Protein AF-A0A1H4ZP47-F1 (afdb_monomer_lite)

Sequence (310 aa):
MSVNPFVRALGLIGFAEFAIMQGLNPVQMLRLAELPQDSLQHPEGIFAFRRYCALLDICQRHSGNPLFGLQFGGFQGLDVFGELLYLIRNARTVGDALGELRGNYALYDGAADIGLDSDGDTTILSYRVGELGLGSITTIDRWVLEQANLFLASSPGSKVWLNASRVSLCNSDYVDDVLRVVSMGPYYGRITLEVTESGEVDSGDLDASLHRLCDAGVEIVIDDLGDGFNQDEMLEASYVRGCKFSCTTLERLLMCEQTRQKVSNLVASCKSSNKLVVIEGIESAENLTMARQLGFDLFQGWLFGKPVHL

Organism: NCBI:txid556534

Radius of gyration: 22.29 Å; chains: 1; bounding box: 59×44×53 Å

Foldseek 3Di:
DPDQKKAFLLLCVCVCVLLVVLVHHSLVLCVQLVHDSCSNVCRRDMDGVLSVVSSQVSSCVVSVPVLSSVVSVVVSPPCSCPVLVVQLVPAPDNVSSLVSCQVCVSVHIVQKHWDWDDDPPDIDTDIDGPPPDDDDPLSVQLVQLVVVLVVCVVDQPAADEGEDELVNLLDPVSLVSNLVSLVPPRCQQRYEYAYEPDDDDDPVSNLVSLVVCLVSRHAYEHEQPDDDDDLVCLLPRPSHQAYEHELVLLVCCVVDPVSVVVLLVSLVSCVVSNHAYEYEAPDDPVSVVSCVVSPHDYYYHPVVHDDDDD

Structure (mmCIF, N/CA/C/O backbone):
data_AF-A0A1H4ZP47-F1
#
_entry.id   AF-A0A1H4ZP47-F1
#
loop_
_atom_site.group_PDB
_atom_site.id
_atom_site.type_symbol
_atom_site.label_atom_id
_atom_site.label_alt_id
_atom_site.label_comp_id
_atom_site.label_asym_id
_atom_site.label_entity_id
_atom_site.label_seq_id
_atom_site.pdbx_PDB_ins_code
_atom_site.Cartn_x
_atom_site.Cartn_y
_atom_site.Cartn_z
_atom_site.occupancy
_atom_site.B_iso_or_equiv
_atom_site.auth_seq_id
_atom_site.auth_comp_id
_atom_site.auth_asym_id
_atom_site.auth_atom_id
_atom_site.pdbx_PDB_model_num
ATOM 1 N N . MET A 1 1 ? 22.721 25.252 -13.234 1.00 31.61 1 MET A N 1
ATOM 2 C CA . MET A 1 1 ? 23.512 24.275 -14.013 1.00 31.61 1 MET A CA 1
ATOM 3 C C . MET A 1 1 ? 22.904 22.919 -13.727 1.00 31.61 1 MET A C 1
ATOM 5 O O . MET A 1 1 ? 22.894 22.546 -12.563 1.00 31.61 1 MET A O 1
ATOM 9 N N . SER A 1 2 ? 22.308 22.244 -14.712 1.00 37.47 2 SER A N 1
ATOM 10 C CA . SER A 1 2 ? 21.738 20.912 -14.485 1.00 37.47 2 SER A CA 1
ATOM 11 C C . SER A 1 2 ? 22.889 19.942 -14.224 1.00 37.47 2 SER A C 1
ATOM 13 O O . SER A 1 2 ? 23.609 19.562 -15.151 1.00 37.47 2 SER A O 1
ATOM 15 N N . VAL A 1 3 ? 23.114 19.604 -12.957 1.00 50.53 3 VAL A N 1
ATOM 16 C CA . VAL A 1 3 ? 23.963 18.471 -12.591 1.00 50.53 3 VAL A CA 1
ATOM 17 C C . VAL A 1 3 ? 23.332 17.264 -13.271 1.00 50.53 3 VAL A C 1
ATOM 19 O O . VAL A 1 3 ? 22.148 17.018 -13.090 1.00 50.53 3 VAL A O 1
ATOM 22 N N . ASN A 1 4 ? 24.070 16.581 -14.142 1.00 56.25 4 ASN A N 1
ATOM 23 C CA . ASN A 1 4 ? 23.601 15.327 -14.718 1.00 56.25 4 ASN A CA 1
ATOM 24 C C . ASN A 1 4 ? 23.684 14.287 -13.593 1.00 56.25 4 ASN A C 1
ATOM 26 O O . ASN A 1 4 ? 24.809 13.954 -13.206 1.00 56.25 4 ASN A O 1
ATOM 30 N N . PRO A 1 5 ? 22.554 13.841 -13.020 1.00 74.88 5 PRO A N 1
ATOM 31 C CA . PRO A 1 5 ? 22.596 13.006 -11.835 1.00 74.88 5 PRO A CA 1
ATOM 32 C C . PRO A 1 5 ? 23.239 11.655 -12.162 1.00 74.88 5 PRO A C 1
ATOM 34 O O . PRO A 1 5 ? 23.142 11.149 -13.288 1.00 74.88 5 PRO A O 1
ATOM 37 N N . PHE A 1 6 ? 23.945 11.091 -11.189 1.00 80.25 6 PHE A N 1
ATOM 38 C CA . PHE A 1 6 ? 24.672 9.832 -11.319 1.00 80.25 6 PHE A CA 1
ATOM 39 C C . PHE A 1 6 ? 24.094 8.787 -10.372 1.00 80.25 6 PHE A C 1
ATOM 41 O O . PHE A 1 6 ? 23.495 9.133 -9.361 1.00 80.25 6 PHE A O 1
ATOM 48 N N . VAL A 1 7 ? 24.341 7.521 -10.678 1.00 83.50 7 VAL A N 1
ATOM 49 C CA . VAL A 1 7 ? 24.051 6.390 -9.796 1.00 83.50 7 VAL A CA 1
ATOM 50 C C . VAL A 1 7 ? 25.236 5.431 -9.820 1.00 83.50 7 VAL A C 1
ATOM 52 O O . VAL A 1 7 ? 25.931 5.314 -10.841 1.00 83.50 7 VAL A O 1
ATOM 55 N N . ARG A 1 8 ? 25.506 4.768 -8.693 1.00 84.44 8 ARG A N 1
ATOM 56 C CA . ARG A 1 8 ? 26.547 3.737 -8.641 1.00 84.44 8 ARG A CA 1
ATOM 57 C C . ARG A 1 8 ? 26.116 2.452 -9.337 1.00 84.44 8 ARG A C 1
ATOM 59 O O . ARG A 1 8 ? 24.950 2.070 -9.315 1.00 84.44 8 ARG A O 1
ATOM 66 N N . ALA A 1 9 ? 27.094 1.725 -9.862 1.00 83.75 9 ALA A N 1
ATOM 67 C CA . ALA A 1 9 ? 26.932 0.382 -10.403 1.00 83.75 9 ALA A CA 1
ATOM 68 C C . ALA A 1 9 ? 26.452 -0.631 -9.362 1.00 83.75 9 ALA A C 1
ATOM 70 O O . ALA A 1 9 ? 25.854 -1.639 -9.721 1.00 83.75 9 ALA A O 1
ATOM 71 N N . LEU A 1 10 ? 26.617 -0.317 -8.081 1.00 83.38 10 LEU A N 1
ATOM 72 C CA . LEU A 1 10 ? 25.956 -0.986 -6.970 1.00 83.38 10 LEU A CA 1
ATOM 73 C C . LEU A 1 10 ? 24.423 -1.068 -7.127 1.00 83.38 10 LEU A C 1
ATOM 75 O O . LEU A 1 10 ? 23.824 -2.072 -6.754 1.00 83.38 10 LEU A O 1
ATOM 79 N N . GLY A 1 11 ? 23.801 -0.084 -7.785 1.00 82.62 11 GLY A N 1
ATOM 80 C CA . GLY A 1 11 ? 22.392 -0.132 -8.188 1.00 82.62 11 GLY A CA 1
ATOM 81 C C . GLY A 1 11 ? 22.064 -1.229 -9.212 1.00 82.62 11 GLY A C 1
ATOM 82 O O . GLY A 1 11 ? 20.899 -1.456 -9.508 1.00 82.62 11 GLY A O 1
ATOM 83 N N . LEU A 1 12 ? 23.057 -1.945 -9.749 1.00 90.00 12 LEU A N 1
ATOM 84 C CA . LEU A 1 12 ? 22.891 -3.135 -10.594 1.00 90.00 12 LEU A CA 1
ATOM 85 C C . LEU A 1 12 ? 23.213 -4.442 -9.857 1.00 90.00 12 LEU A C 1
ATOM 87 O O . LEU A 1 12 ? 23.261 -5.494 -10.500 1.00 90.00 12 LEU A O 1
ATOM 91 N N . ILE A 1 13 ? 23.422 -4.419 -8.533 1.00 89.12 13 ILE A N 1
ATOM 92 C CA . ILE A 1 13 ? 23.514 -5.654 -7.739 1.00 89.12 13 ILE A CA 1
ATOM 93 C C . ILE A 1 13 ? 22.308 -6.534 -8.062 1.00 89.12 13 ILE A C 1
ATOM 95 O O . ILE A 1 13 ? 21.191 -6.040 -8.167 1.00 89.12 13 ILE A O 1
ATOM 99 N N . GLY A 1 14 ? 22.538 -7.828 -8.286 1.00 89.38 14 GLY A N 1
ATOM 100 C CA . GLY A 1 14 ? 21.476 -8.783 -8.613 1.00 89.38 14 GLY A CA 1
ATOM 101 C C . GLY A 1 14 ? 20.864 -8.635 -10.014 1.00 89.38 14 GLY A C 1
ATOM 102 O O . GLY A 1 14 ? 20.081 -9.493 -10.413 1.00 89.38 14 GLY A O 1
ATOM 103 N N . PHE A 1 15 ? 21.228 -7.613 -10.804 1.00 93.69 15 PHE A N 1
ATOM 104 C CA . PHE A 1 15 ? 20.598 -7.353 -12.107 1.00 93.69 15 PHE A CA 1
ATOM 105 C C . PHE A 1 15 ? 20.741 -8.527 -13.067 1.00 93.69 15 PHE A C 1
ATOM 107 O O . PHE A 1 15 ? 19.790 -8.882 -13.752 1.00 93.69 15 PHE A O 1
ATOM 114 N N . ALA A 1 16 ? 21.926 -9.138 -13.125 1.00 93.94 16 ALA A N 1
ATOM 115 C CA . ALA A 1 16 ? 22.176 -10.240 -14.046 1.00 93.94 16 ALA A CA 1
ATOM 116 C C . ALA A 1 16 ? 21.262 -11.438 -13.767 1.00 93.94 16 ALA A C 1
ATOM 118 O O . ALA A 1 16 ? 20.669 -11.986 -14.692 1.00 93.94 16 ALA A O 1
ATOM 119 N N . GLU A 1 17 ? 21.136 -11.810 -12.496 1.00 94.62 17 GLU A N 1
ATOM 120 C CA . GLU A 1 17 ? 20.288 -12.911 -12.054 1.00 94.62 17 GLU A CA 1
ATOM 121 C C . GLU A 1 17 ? 18.814 -12.599 -12.314 1.00 94.62 17 GLU A C 1
ATOM 123 O O . GLU A 1 17 ? 18.136 -13.367 -12.997 1.00 94.62 17 GLU A O 1
ATOM 128 N N . PHE A 1 18 ? 18.353 -11.423 -11.883 1.00 95.62 18 PHE A N 1
ATOM 129 C CA . PHE A 1 18 ? 16.971 -11.003 -12.079 1.00 95.62 18 PHE A CA 1
ATOM 130 C C . PHE A 1 18 ? 16.599 -10.906 -13.566 1.00 95.62 18 PHE A C 1
ATOM 132 O O . PHE A 1 18 ? 15.570 -11.425 -13.991 1.00 95.62 18 PHE A O 1
ATOM 139 N N . ALA A 1 19 ? 17.453 -10.311 -14.401 1.00 95.88 19 ALA A N 1
ATOM 140 C CA . ALA A 1 19 ? 17.219 -10.223 -15.839 1.00 95.88 19 ALA A CA 1
ATOM 141 C C . ALA A 1 19 ? 17.152 -11.615 -16.495 1.00 95.88 19 ALA A C 1
ATOM 143 O O . ALA A 1 19 ? 16.277 -11.841 -17.329 1.00 95.88 19 ALA A O 1
ATOM 144 N N . ILE A 1 20 ? 18.001 -12.569 -16.088 1.00 97.00 20 ILE A N 1
ATOM 145 C CA . ILE A 1 20 ? 17.928 -13.962 -16.566 1.00 97.00 20 ILE A CA 1
ATOM 146 C C . ILE A 1 20 ? 16.607 -14.618 -16.144 1.00 97.00 20 ILE A C 1
ATOM 148 O O . ILE A 1 20 ? 15.977 -15.282 -16.967 1.00 97.00 20 ILE A O 1
ATOM 152 N N . MET A 1 21 ? 16.150 -14.401 -14.905 1.00 95.12 21 MET A N 1
ATOM 153 C CA . MET A 1 21 ? 14.848 -14.895 -14.430 1.00 95.12 21 MET A CA 1
ATOM 154 C C . MET A 1 21 ? 13.678 -14.344 -15.257 1.00 95.12 21 MET A C 1
ATOM 156 O O . MET A 1 21 ? 12.692 -15.044 -15.466 1.00 95.12 21 MET A O 1
ATOM 160 N N . GLN A 1 22 ? 13.807 -13.121 -15.776 1.00 95.25 22 GLN A N 1
ATOM 161 C CA . GLN A 1 22 ? 12.832 -12.476 -16.663 1.00 95.25 22 GLN A CA 1
ATOM 162 C C . GLN A 1 22 ? 13.016 -12.855 -18.149 1.00 95.25 22 GLN A C 1
ATOM 164 O O . GLN A 1 22 ? 12.411 -12.242 -19.027 1.00 95.25 22 GLN A O 1
ATOM 169 N N . GLY A 1 23 ? 13.864 -13.845 -18.461 1.00 95.19 23 GLY A N 1
ATOM 170 C CA . GLY A 1 23 ? 14.111 -14.316 -19.828 1.00 95.19 23 GLY A CA 1
ATOM 171 C C . GLY A 1 23 ? 14.972 -13.378 -20.682 1.00 95.19 23 GLY A C 1
ATOM 172 O O . GLY A 1 23 ? 14.984 -13.496 -21.908 1.00 95.19 23 GLY A O 1
ATOM 173 N N . LEU A 1 24 ? 15.693 -12.442 -20.061 1.00 97.25 24 LEU A N 1
ATOM 174 C CA . LEU A 1 24 ? 16.528 -11.454 -20.741 1.00 97.25 24 LEU A CA 1
ATOM 175 C C . LEU A 1 24 ? 18.005 -11.862 -20.756 1.00 97.25 24 LEU A C 1
ATOM 177 O O . LEU A 1 24 ? 18.493 -12.591 -19.896 1.00 97.25 24 LEU A O 1
ATOM 181 N N . ASN A 1 25 ? 18.753 -11.321 -21.722 1.00 97.06 25 ASN A N 1
ATOM 182 C CA . ASN A 1 25 ? 20.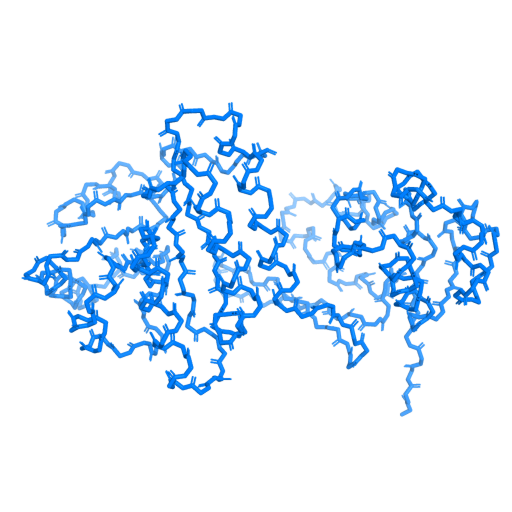214 -11.375 -21.725 1.00 97.06 25 ASN A CA 1
ATOM 183 C C . ASN A 1 25 ? 20.780 -10.099 -21.065 1.00 97.06 25 ASN A C 1
ATOM 185 O O . ASN A 1 25 ? 20.704 -9.031 -21.681 1.00 97.06 25 ASN A O 1
ATOM 189 N N . PRO A 1 26 ? 21.388 -10.173 -19.863 1.00 95.75 26 PRO A N 1
ATOM 190 C CA . PRO A 1 26 ? 21.810 -8.984 -19.116 1.00 95.75 26 PRO A CA 1
ATOM 191 C C . PRO A 1 26 ? 22.824 -8.120 -19.871 1.00 95.75 26 PRO A C 1
ATOM 193 O O . PRO A 1 26 ? 22.710 -6.897 -19.909 1.00 95.75 26 PRO A O 1
ATOM 196 N N . VAL A 1 27 ? 23.793 -8.756 -20.536 1.00 94.75 27 VAL A N 1
ATOM 197 C CA . VAL A 1 27 ? 24.847 -8.069 -21.297 1.00 94.75 27 VAL A CA 1
ATOM 198 C C . VAL A 1 27 ? 24.256 -7.327 -22.495 1.00 94.75 27 VAL A C 1
ATOM 200 O O . VAL A 1 27 ? 24.679 -6.216 -22.820 1.00 94.75 27 VAL A O 1
ATOM 203 N N . GLN A 1 28 ? 23.257 -7.922 -23.150 1.00 95.88 28 GLN A N 1
ATOM 204 C CA . GLN A 1 28 ? 22.532 -7.271 -24.234 1.00 95.88 28 GLN A CA 1
ATOM 205 C C . GLN A 1 28 ? 21.727 -6.069 -23.730 1.00 95.88 28 GLN A C 1
ATOM 207 O O . GLN A 1 28 ? 21.768 -5.024 -24.374 1.00 95.88 28 GLN A O 1
ATOM 212 N N . MET A 1 29 ? 21.037 -6.190 -22.590 1.00 96.88 29 MET A N 1
ATOM 213 C CA . MET A 1 29 ? 20.254 -5.086 -22.019 1.00 96.88 29 MET A CA 1
ATOM 214 C C . MET A 1 29 ? 21.151 -3.898 -21.650 1.00 96.88 29 MET A C 1
ATOM 216 O O . MET A 1 29 ? 20.863 -2.772 -22.048 1.00 96.88 29 MET A O 1
ATOM 220 N N . LEU A 1 30 ? 22.294 -4.152 -21.000 1.00 94.50 30 LEU A N 1
ATOM 221 C CA . LEU A 1 30 ? 23.290 -3.115 -20.692 1.00 94.50 30 LEU A CA 1
ATOM 222 C C . LEU A 1 30 ? 23.798 -2.417 -21.953 1.00 94.50 30 LEU A C 1
ATOM 224 O O . LEU A 1 30 ? 23.889 -1.192 -21.991 1.00 94.50 30 LEU A O 1
ATOM 228 N N . ARG A 1 31 ? 24.074 -3.184 -23.014 1.00 94.56 31 ARG A N 1
ATOM 229 C CA . ARG A 1 31 ? 24.513 -2.628 -24.299 1.00 94.56 31 ARG A CA 1
ATOM 230 C C . ARG A 1 31 ? 23.456 -1.714 -24.918 1.00 94.56 31 ARG A C 1
ATOM 232 O O . ARG A 1 31 ? 23.813 -0.648 -25.408 1.00 94.56 31 ARG A O 1
ATOM 239 N N . LEU A 1 32 ? 22.187 -2.124 -24.905 1.00 94.25 32 LEU A N 1
ATOM 240 C CA . LEU A 1 32 ? 21.079 -1.317 -25.428 1.00 94.25 32 LEU A CA 1
ATOM 241 C C . LEU A 1 32 ? 20.878 -0.026 -24.620 1.00 94.25 32 LEU A C 1
ATOM 243 O O . LEU A 1 32 ? 20.528 0.997 -25.197 1.00 94.25 32 LEU A O 1
ATOM 247 N N . ALA A 1 33 ? 21.140 -0.065 -23.313 1.00 92.56 33 ALA A N 1
ATOM 248 C CA . ALA A 1 33 ? 21.065 1.089 -22.417 1.00 92.56 33 ALA A CA 1
ATOM 249 C C . ALA A 1 33 ? 22.322 1.983 -22.432 1.00 92.56 33 ALA A C 1
ATOM 251 O O . ALA A 1 33 ? 22.415 2.937 -21.657 1.00 92.56 33 ALA A O 1
ATOM 252 N N . GLU A 1 34 ? 23.306 1.672 -23.283 1.00 92.94 34 GLU A N 1
ATOM 253 C CA . GLU A 1 34 ? 24.615 2.338 -23.330 1.00 92.94 34 GLU A CA 1
ATOM 254 C C . GLU A 1 34 ? 25.372 2.325 -21.987 1.00 92.94 34 GLU A C 1
ATOM 256 O O . GLU A 1 34 ? 26.108 3.265 -21.652 1.00 92.94 34 GLU A O 1
ATOM 261 N N . LEU A 1 35 ? 25.194 1.260 -21.205 1.00 91.31 35 LEU A N 1
ATOM 262 C CA . LEU A 1 35 ? 25.932 1.015 -19.970 1.00 91.31 35 LEU A CA 1
ATOM 263 C C . LEU A 1 35 ? 27.154 0.117 -20.236 1.00 91.31 35 LEU A C 1
ATOM 265 O O . LEU A 1 35 ? 27.079 -0.802 -21.061 1.00 91.31 35 LEU A O 1
ATOM 269 N N . PRO A 1 36 ? 28.291 0.350 -19.550 1.00 88.44 36 PRO A N 1
ATOM 270 C CA . PRO A 1 36 ? 29.457 -0.526 -19.647 1.00 88.44 36 PRO A CA 1
ATOM 271 C C . PRO A 1 36 ? 29.098 -1.966 -19.245 1.00 88.44 36 PRO A C 1
ATOM 273 O O . PRO A 1 36 ? 28.436 -2.187 -18.233 1.00 88.44 36 PRO A O 1
ATOM 276 N N . GLN A 1 37 ? 29.498 -2.962 -20.037 1.00 84.88 37 GLN A N 1
ATOM 277 C CA . GLN A 1 37 ? 29.123 -4.369 -19.797 1.00 84.88 37 GLN A CA 1
ATOM 278 C C . GLN A 1 37 ? 29.798 -4.963 -18.550 1.00 84.88 37 GLN A C 1
ATOM 280 O O . GLN A 1 37 ? 29.284 -5.902 -17.949 1.00 84.88 37 GLN A O 1
ATOM 285 N N . ASP A 1 38 ? 30.929 -4.391 -18.152 1.00 84.31 38 ASP A N 1
ATOM 286 C CA . ASP A 1 38 ? 31.679 -4.686 -16.936 1.00 84.31 38 ASP A CA 1
ATOM 287 C C . ASP A 1 38 ? 31.078 -4.025 -15.681 1.00 84.31 38 ASP A C 1
ATOM 289 O O . ASP A 1 38 ? 31.520 -4.320 -14.573 1.00 84.31 38 ASP A O 1
ATOM 293 N N . SER A 1 39 ? 30.015 -3.214 -15.810 1.00 84.06 39 SER A N 1
ATOM 294 C CA . SER A 1 39 ? 29.321 -2.595 -14.662 1.00 84.06 39 SER A CA 1
ATOM 295 C C . SER A 1 39 ? 28.813 -3.625 -13.646 1.00 84.06 39 SER A C 1
ATOM 297 O O . SER A 1 39 ? 28.722 -3.324 -12.464 1.00 84.06 39 SER A O 1
ATOM 299 N N . LEU A 1 40 ? 28.523 -4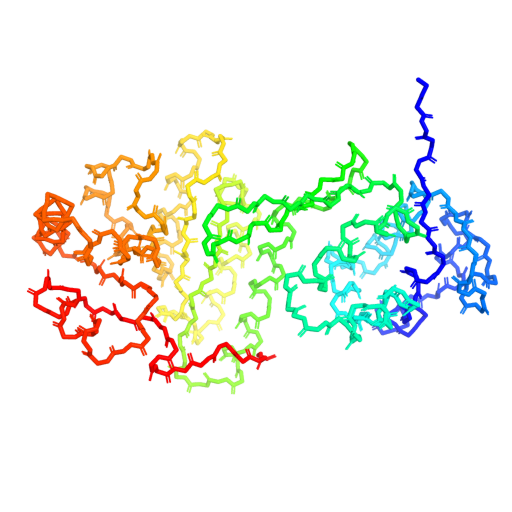.856 -14.081 1.00 82.75 40 LEU A N 1
ATOM 300 C CA . LEU A 1 40 ? 28.102 -5.955 -13.198 1.00 82.75 40 LEU A CA 1
ATOM 301 C C . LEU A 1 40 ? 29.245 -6.529 -12.349 1.00 82.75 40 LEU A C 1
ATOM 303 O O . LEU A 1 40 ? 28.993 -7.244 -11.386 1.00 82.75 40 LEU A O 1
ATOM 307 N N . GLN A 1 41 ? 30.494 -6.262 -12.732 1.00 82.88 41 GLN A N 1
ATOM 308 C CA . GLN A 1 41 ? 31.704 -6.759 -12.070 1.00 82.88 41 GLN A CA 1
ATOM 309 C C . GLN A 1 41 ? 32.409 -5.661 -11.260 1.00 82.88 41 GLN A C 1
ATOM 311 O O . GLN A 1 41 ? 33.299 -5.958 -10.464 1.00 82.88 41 GLN A O 1
ATOM 316 N N . HIS A 1 42 ? 32.010 -4.401 -11.449 1.00 82.75 42 HIS A N 1
ATOM 317 C CA . HIS A 1 42 ? 32.631 -3.227 -10.844 1.00 82.75 42 HIS A CA 1
ATOM 318 C C . HIS A 1 42 ? 31.587 -2.379 -10.101 1.00 82.75 42 HIS A C 1
ATOM 320 O O . HIS A 1 42 ? 31.157 -1.351 -10.628 1.00 82.75 42 HIS A O 1
ATOM 326 N N . PRO A 1 43 ? 31.186 -2.770 -8.874 1.00 72.12 43 PRO A N 1
ATOM 327 C CA . PRO A 1 43 ? 30.138 -2.083 -8.106 1.00 72.12 43 PRO A CA 1
ATOM 328 C C . PRO A 1 43 ? 30.495 -0.630 -7.742 1.00 72.12 43 PRO A C 1
ATOM 330 O O . PRO A 1 43 ? 29.603 0.194 -7.534 1.00 72.12 43 PRO A O 1
ATOM 333 N N . GLU A 1 44 ? 31.787 -0.294 -7.759 1.00 75.56 44 GLU A N 1
ATOM 334 C CA . GLU A 1 44 ? 32.314 1.061 -7.528 1.00 75.56 44 GLU A CA 1
ATOM 335 C C . GLU A 1 44 ? 32.065 2.017 -8.707 1.00 75.56 44 GLU A C 1
ATOM 337 O O . GLU A 1 44 ? 32.267 3.227 -8.584 1.00 75.56 44 GLU A O 1
ATOM 342 N N . GLY A 1 45 ? 31.690 1.475 -9.872 1.00 84.19 45 GLY A N 1
ATOM 343 C CA . GLY A 1 45 ? 31.457 2.241 -11.089 1.00 84.19 45 GLY A CA 1
ATOM 344 C C . GLY A 1 45 ? 30.341 3.270 -10.917 1.00 84.19 45 GLY A C 1
ATOM 345 O O . GLY A 1 45 ? 29.464 3.132 -10.069 1.00 84.19 45 GLY A O 1
ATOM 346 N N . ILE A 1 46 ? 30.357 4.307 -11.749 1.00 84.62 46 ILE A N 1
ATOM 347 C CA . ILE A 1 46 ? 29.346 5.368 -11.741 1.00 84.62 46 ILE A CA 1
ATOM 348 C C . ILE A 1 46 ? 28.867 5.598 -13.166 1.00 84.62 46 ILE A C 1
ATOM 350 O O . ILE A 1 46 ? 29.674 5.690 -14.094 1.00 84.62 46 ILE A O 1
ATOM 354 N N . PHE A 1 47 ? 27.559 5.727 -13.351 1.00 85.94 47 PHE A N 1
ATOM 355 C CA . PHE A 1 47 ? 26.970 6.070 -14.641 1.00 85.94 47 PHE A CA 1
ATOM 356 C C . PHE A 1 47 ? 25.845 7.085 -14.486 1.00 85.94 47 PHE A C 1
ATOM 358 O O . PHE A 1 47 ? 25.342 7.343 -13.397 1.00 85.94 47 PHE A O 1
ATOM 365 N N . ALA A 1 48 ? 25.475 7.709 -15.604 1.00 84.69 48 ALA A N 1
ATOM 366 C CA . ALA A 1 48 ? 24.394 8.681 -15.621 1.00 84.69 48 ALA A CA 1
ATOM 367 C C . ALA A 1 48 ? 23.072 8.002 -15.243 1.00 84.69 48 ALA A C 1
ATOM 369 O O . ALA A 1 48 ? 22.701 6.999 -15.858 1.00 84.69 48 ALA A O 1
ATOM 370 N N . PHE A 1 49 ? 22.334 8.594 -14.307 1.00 82.94 49 PHE A N 1
ATOM 371 C CA . PHE A 1 49 ? 21.048 8.084 -13.832 1.00 82.94 49 PHE A CA 1
ATOM 372 C C . PHE A 1 49 ? 20.062 7.840 -14.983 1.00 82.94 49 PHE A C 1
ATOM 374 O O . PHE A 1 49 ? 19.441 6.789 -15.067 1.00 82.94 49 PHE A O 1
ATOM 381 N N . ARG A 1 50 ? 20.032 8.728 -15.985 1.00 82.12 50 ARG A N 1
ATOM 382 C CA . ARG A 1 50 ? 19.203 8.540 -17.190 1.00 82.12 50 ARG A CA 1
ATOM 383 C C . ARG A 1 50 ? 19.449 7.214 -17.925 1.00 82.12 50 ARG A C 1
ATOM 385 O O . ARG A 1 50 ? 18.532 6.687 -18.541 1.00 82.12 50 ARG A O 1
ATOM 392 N N . ARG A 1 51 ? 20.681 6.686 -17.903 1.00 87.19 51 ARG A N 1
ATOM 393 C CA . ARG A 1 51 ? 21.024 5.405 -18.546 1.00 87.19 51 ARG A CA 1
ATOM 394 C C . ARG A 1 51 ? 20.574 4.221 -17.705 1.00 87.19 51 ARG A C 1
ATOM 396 O O . ARG A 1 51 ? 20.189 3.202 -18.261 1.00 87.19 51 ARG A O 1
ATOM 403 N N . TYR A 1 52 ? 20.578 4.378 -16.385 1.00 88.75 52 TYR A N 1
ATOM 404 C CA . TYR A 1 52 ? 19.970 3.418 -15.475 1.00 88.75 52 TYR A CA 1
ATOM 405 C C . TYR A 1 52 ? 18.457 3.328 -15.698 1.00 88.75 52 TYR A C 1
ATOM 407 O O . TYR A 1 52 ? 17.950 2.242 -15.948 1.00 88.75 52 TYR A O 1
ATOM 415 N N . CYS A 1 53 ? 17.753 4.464 -15.744 1.00 85.62 53 CYS A N 1
ATOM 416 C CA . CYS A 1 53 ? 16.329 4.490 -16.096 1.00 85.62 53 CYS A CA 1
ATOM 417 C C . CYS A 1 53 ? 16.081 3.858 -17.473 1.00 85.62 53 CYS A C 1
ATOM 419 O O . CYS A 1 53 ? 15.227 2.988 -17.609 1.00 85.62 53 CYS A O 1
ATOM 421 N N . ALA A 1 54 ? 16.890 4.216 -18.478 1.00 87.81 54 ALA A N 1
ATOM 422 C CA . ALA A 1 54 ? 16.787 3.624 -19.809 1.00 87.81 54 ALA A CA 1
ATOM 423 C C . ALA A 1 54 ? 16.984 2.099 -19.793 1.00 87.81 54 ALA A C 1
ATOM 425 O O . ALA A 1 54 ? 16.291 1.396 -20.524 1.00 87.81 54 ALA A O 1
ATOM 426 N N . LEU A 1 55 ? 17.891 1.572 -18.962 1.00 93.88 55 LEU A N 1
ATOM 427 C CA . LEU A 1 55 ? 18.055 0.131 -18.778 1.00 93.88 55 LEU A CA 1
ATOM 428 C C . LEU A 1 55 ? 16.772 -0.511 -18.259 1.00 93.88 55 LEU A C 1
ATOM 430 O O . LEU A 1 55 ? 16.341 -1.515 -18.826 1.00 93.88 55 LEU A O 1
ATOM 434 N N . LEU A 1 56 ? 16.171 0.056 -17.211 1.00 92.38 56 LEU A N 1
ATOM 435 C CA . LEU A 1 56 ? 14.932 -0.467 -16.638 1.00 92.38 56 LEU A CA 1
ATOM 436 C C . LEU A 1 56 ? 13.796 -0.437 -17.668 1.00 92.38 56 LEU A C 1
ATOM 438 O O . LEU A 1 56 ? 13.125 -1.451 -17.846 1.00 92.38 56 LEU A O 1
ATOM 442 N N . ASP A 1 57 ? 13.656 0.653 -18.426 1.00 86.56 57 ASP A N 1
ATOM 443 C CA . ASP A 1 57 ? 12.658 0.781 -19.495 1.00 86.56 57 ASP A CA 1
ATOM 444 C C . ASP A 1 57 ? 12.865 -0.232 -20.629 1.00 86.56 57 ASP A C 1
ATOM 446 O O . ASP A 1 57 ? 11.910 -0.797 -21.168 1.00 86.56 57 ASP A O 1
ATOM 450 N N . ILE A 1 58 ? 14.117 -0.453 -21.038 1.00 92.44 58 ILE A N 1
ATOM 451 C CA . ILE A 1 58 ? 14.464 -1.445 -22.060 1.00 92.44 58 ILE A CA 1
ATOM 452 C C . ILE A 1 58 ? 14.098 -2.836 -21.548 1.00 92.44 58 ILE A C 1
ATOM 454 O O . ILE A 1 58 ? 13.430 -3.590 -22.255 1.00 92.44 58 ILE A O 1
ATOM 458 N N . CYS A 1 59 ? 14.474 -3.167 -20.315 1.00 95.38 59 CYS A N 1
ATOM 459 C CA . CYS A 1 59 ? 14.151 -4.458 -19.723 1.00 95.38 59 CYS A CA 1
ATOM 460 C C . CYS A 1 59 ? 12.640 -4.658 -19.605 1.00 95.38 59 CYS A C 1
ATOM 462 O O . CYS A 1 59 ? 12.150 -5.719 -19.985 1.00 95.38 59 CYS A O 1
ATOM 464 N N . GLN A 1 60 ? 11.897 -3.632 -19.182 1.00 92.50 60 GLN A N 1
ATOM 465 C CA . GLN A 1 60 ? 10.436 -3.628 -19.137 1.00 92.50 60 GLN A CA 1
ATOM 466 C C . GLN A 1 60 ? 9.835 -3.992 -20.503 1.00 92.50 60 GLN A C 1
ATOM 468 O O . GLN A 1 60 ? 9.028 -4.913 -20.616 1.00 92.50 60 GLN A O 1
ATOM 473 N N . ARG A 1 61 ? 10.270 -3.312 -21.572 1.00 90.06 61 ARG A N 1
ATOM 474 C CA . ARG A 1 61 ? 9.769 -3.553 -22.936 1.00 90.06 61 ARG A CA 1
ATOM 475 C C . ARG A 1 61 ? 10.137 -4.937 -23.464 1.00 90.06 61 ARG A C 1
ATOM 477 O O . ARG A 1 61 ? 9.309 -5.578 -24.100 1.00 90.06 61 ARG A O 1
ATOM 484 N N . HIS A 1 62 ? 11.366 -5.388 -23.226 1.00 94.56 62 HIS A N 1
ATOM 485 C CA . HIS A 1 62 ? 11.857 -6.662 -23.755 1.00 94.56 62 HIS A CA 1
ATOM 486 C C . HIS A 1 62 ? 11.325 -7.882 -23.002 1.00 94.56 62 HIS A C 1
ATOM 488 O O . HIS A 1 62 ? 11.155 -8.933 -23.613 1.00 94.56 62 HIS A O 1
ATOM 494 N N . SER A 1 63 ? 11.061 -7.753 -21.702 1.00 94.12 63 SER A N 1
ATOM 495 C CA . SER A 1 63 ? 10.453 -8.825 -20.900 1.00 94.12 63 SER A CA 1
ATOM 496 C C . SER A 1 63 ? 8.931 -8.851 -21.025 1.00 94.12 63 SER A C 1
ATOM 498 O O . SER A 1 63 ? 8.308 -9.854 -20.692 1.00 94.12 63 SER A O 1
ATOM 500 N N . GLY A 1 64 ? 8.320 -7.749 -21.477 1.00 86.25 64 GLY A N 1
ATOM 501 C CA . GLY A 1 64 ? 6.873 -7.556 -21.393 1.00 86.25 64 GLY A CA 1
ATOM 502 C C . GLY A 1 64 ? 6.378 -7.380 -19.954 1.00 86.25 64 GLY A C 1
ATOM 503 O O . GLY A 1 64 ? 5.174 -7.427 -19.725 1.00 86.25 64 GLY A O 1
ATOM 504 N N . ASN A 1 65 ? 7.284 -7.185 -18.991 1.00 85.56 65 ASN A N 1
ATOM 505 C CA . ASN A 1 65 ? 6.968 -7.005 -17.583 1.00 85.56 65 ASN A CA 1
ATOM 506 C C . ASN A 1 65 ? 6.929 -5.502 -17.249 1.00 85.56 65 ASN A C 1
ATOM 508 O O . ASN A 1 65 ? 7.994 -4.909 -17.056 1.00 85.56 65 ASN A O 1
ATOM 512 N N . PRO A 1 66 ? 5.742 -4.870 -17.143 1.00 78.50 66 PRO A N 1
ATOM 513 C CA . PRO A 1 66 ? 5.613 -3.447 -16.811 1.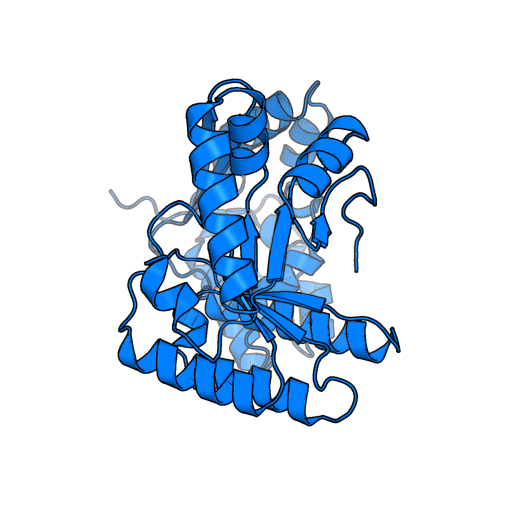00 78.50 66 PRO A CA 1
ATOM 514 C C . PRO A 1 66 ? 6.165 -3.087 -15.422 1.00 78.50 66 PRO A C 1
ATOM 516 O O . PRO A 1 66 ? 6.383 -1.914 -15.139 1.00 78.50 66 PRO A O 1
ATOM 519 N N . LEU A 1 67 ? 6.401 -4.082 -14.564 1.00 81.00 67 LEU A N 1
ATOM 520 C CA . LEU A 1 67 ? 6.855 -3.930 -13.184 1.00 81.00 67 LEU A CA 1
ATOM 521 C C . LEU A 1 67 ? 8.342 -4.249 -13.010 1.00 81.00 67 LEU A C 1
ATOM 523 O O . LEU A 1 67 ? 8.812 -4.315 -11.875 1.00 81.00 67 LEU A O 1
ATOM 527 N N . PHE A 1 68 ? 9.084 -4.444 -14.108 1.00 89.06 68 PHE A N 1
ATOM 528 C CA . PHE A 1 68 ? 10.471 -4.911 -14.077 1.00 89.06 68 PHE A CA 1
ATOM 529 C C . PHE A 1 68 ? 11.332 -4.140 -13.070 1.00 89.06 68 PHE A C 1
ATOM 531 O O . PHE A 1 68 ? 11.980 -4.754 -12.231 1.00 89.06 68 PHE A O 1
ATOM 538 N N . GLY A 1 69 ? 11.321 -2.803 -13.119 1.00 86.94 69 GLY A N 1
ATOM 539 C CA . GLY A 1 69 ? 12.146 -1.977 -12.232 1.00 86.94 69 GLY A CA 1
ATOM 540 C C . GLY A 1 69 ? 11.781 -2.111 -10.751 1.00 86.94 69 GLY A C 1
ATOM 541 O O . GLY A 1 69 ? 12.670 -2.161 -9.906 1.00 86.94 69 GLY A O 1
ATOM 542 N N . LEU A 1 70 ? 10.488 -2.228 -10.434 1.00 80.88 70 LEU A N 1
ATOM 543 C CA . LEU A 1 70 ? 10.008 -2.371 -9.058 1.00 80.88 70 LEU A CA 1
ATOM 544 C C . LEU A 1 70 ? 10.326 -3.759 -8.493 1.00 80.88 70 LEU A C 1
ATOM 546 O O . LEU A 1 70 ? 10.865 -3.873 -7.396 1.00 80.88 70 LEU A O 1
ATOM 550 N N . GLN A 1 71 ? 10.043 -4.810 -9.265 1.00 85.12 71 GLN A N 1
ATOM 551 C CA . GLN A 1 71 ? 10.386 -6.183 -8.894 1.00 85.12 71 GLN A CA 1
ATOM 552 C C . GLN A 1 71 ? 11.900 -6.364 -8.770 1.00 85.12 71 GLN A C 1
ATOM 554 O O . GLN A 1 71 ? 12.356 -7.048 -7.857 1.00 85.12 71 GLN A O 1
ATOM 559 N N . PHE A 1 72 ? 12.674 -5.716 -9.645 1.00 90.50 72 PHE A N 1
ATOM 560 C CA . PHE A 1 72 ? 14.123 -5.687 -9.533 1.00 90.50 72 PHE A CA 1
ATOM 561 C C . PHE A 1 72 ? 14.555 -5.023 -8.224 1.00 90.50 72 PHE A C 1
ATOM 563 O O . PHE A 1 72 ? 15.277 -5.647 -7.458 1.00 90.50 72 PHE A O 1
ATOM 570 N N . GLY A 1 73 ? 14.049 -3.828 -7.901 1.00 85.31 73 GLY A N 1
ATOM 571 C CA . GLY A 1 73 ? 14.346 -3.169 -6.623 1.00 85.31 73 GLY A CA 1
ATOM 572 C C . GLY A 1 73 ? 14.002 -4.036 -5.403 1.00 85.31 73 GLY A C 1
ATOM 573 O O . GLY A 1 73 ? 14.796 -4.134 -4.470 1.00 85.31 73 GLY A O 1
ATOM 574 N N . GLY A 1 74 ? 12.865 -4.740 -5.435 1.00 81.50 74 GLY A N 1
ATOM 575 C CA . GLY A 1 74 ? 12.492 -5.708 -4.397 1.00 81.50 74 GLY A CA 1
ATOM 576 C C . GLY A 1 74 ? 13.446 -6.904 -4.306 1.00 81.50 74 GLY A C 1
ATOM 577 O O . GLY A 1 74 ? 13.779 -7.345 -3.208 1.00 81.50 74 GLY A O 1
ATOM 578 N N . PHE A 1 75 ? 13.933 -7.396 -5.447 1.00 86.81 75 PHE A N 1
ATOM 579 C CA . PHE A 1 75 ? 14.922 -8.473 -5.526 1.00 86.81 75 PHE A CA 1
ATOM 580 C C . PHE A 1 75 ? 16.291 -8.062 -4.959 1.00 86.81 75 PHE A C 1
ATOM 582 O O . PHE A 1 75 ? 16.971 -8.882 -4.348 1.00 86.81 75 PHE A O 1
ATOM 589 N N . GLN A 1 76 ? 16.695 -6.799 -5.128 1.00 85.69 76 GLN A N 1
ATOM 590 C CA . GLN A 1 76 ? 17.988 -6.287 -4.653 1.00 85.69 76 GLN A CA 1
ATOM 591 C C . GLN A 1 76 ? 18.097 -6.212 -3.127 1.00 85.69 76 GLN A C 1
ATOM 593 O O . GLN A 1 76 ? 19.193 -6.334 -2.577 1.00 85.69 76 GLN A O 1
ATOM 598 N N . GLY A 1 77 ? 16.976 -5.983 -2.440 1.00 80.25 77 GLY A N 1
ATOM 599 C CA . GLY A 1 77 ? 16.957 -5.799 -0.994 1.00 80.25 77 GLY A CA 1
ATOM 600 C C . GLY A 1 77 ? 17.859 -4.647 -0.524 1.00 80.25 77 GLY A C 1
ATOM 601 O O . GLY A 1 77 ? 18.037 -3.639 -1.204 1.00 80.25 77 GLY A O 1
ATOM 602 N N . LEU A 1 78 ? 18.430 -4.786 0.676 1.00 76.56 78 LEU A N 1
ATOM 603 C CA . LEU A 1 78 ? 19.255 -3.741 1.301 1.00 76.56 78 LEU A CA 1
ATOM 604 C C . LEU A 1 78 ? 20.718 -3.742 0.837 1.00 76.56 78 LEU A C 1
ATOM 606 O O . LEU A 1 78 ? 21.441 -2.785 1.115 1.00 76.56 78 LEU A O 1
ATOM 610 N N . ASP A 1 79 ? 21.165 -4.787 0.139 1.00 74.62 79 ASP A N 1
ATOM 611 C CA . ASP A 1 79 ? 22.562 -4.923 -0.298 1.00 74.62 79 ASP A CA 1
ATOM 612 C C . ASP A 1 79 ? 22.958 -3.842 -1.311 1.00 74.62 79 ASP A C 1
ATOM 614 O O . ASP A 1 79 ? 24.132 -3.487 -1.432 1.00 74.62 79 ASP A O 1
ATOM 618 N N . VAL A 1 80 ? 21.956 -3.235 -1.949 1.00 78.19 80 VAL A N 1
ATOM 619 C CA . VAL A 1 80 ? 22.096 -2.081 -2.833 1.00 78.19 80 VAL A CA 1
ATOM 620 C C . VAL A 1 80 ? 22.781 -0.884 -2.162 1.00 78.19 80 VAL A C 1
ATOM 622 O O . VAL A 1 80 ? 23.376 -0.060 -2.844 1.00 78.19 80 VAL A O 1
ATOM 625 N N . PHE A 1 81 ? 22.756 -0.790 -0.829 1.00 77.19 81 PHE A N 1
ATOM 626 C CA . PHE A 1 81 ? 23.397 0.302 -0.098 1.00 77.19 81 PHE A CA 1
ATOM 627 C C . PHE A 1 81 ? 24.895 0.070 0.169 1.00 77.19 81 PHE A C 1
ATOM 629 O O . PHE A 1 81 ? 25.588 1.017 0.530 1.00 77.19 81 PHE A O 1
ATOM 636 N N . GLY A 1 82 ? 25.442 -1.139 -0.015 1.00 77.38 82 GLY A N 1
ATOM 637 C CA . GLY A 1 82 ? 26.893 -1.393 0.056 1.00 77.38 82 GLY A CA 1
ATOM 638 C C . GLY A 1 82 ? 27.557 -0.851 1.328 1.00 77.38 82 GLY A C 1
ATOM 639 O O . GLY A 1 82 ? 27.158 -1.195 2.435 1.00 77.38 82 GLY A O 1
ATOM 640 N N . GLU A 1 83 ? 28.561 0.022 1.202 1.00 75.12 83 GLU A N 1
ATOM 641 C CA . GLU A 1 83 ? 29.219 0.645 2.367 1.00 75.12 83 GLU A CA 1
ATOM 642 C C . GLU A 1 83 ? 28.278 1.544 3.186 1.00 75.12 83 GLU A C 1
ATOM 644 O O . GLU A 1 83 ? 28.414 1.634 4.407 1.00 75.12 83 GLU A O 1
ATOM 649 N N . LEU A 1 84 ? 27.270 2.154 2.556 1.00 78.69 84 LEU A N 1
ATOM 650 C CA . LEU A 1 84 ? 26.240 2.903 3.274 1.00 78.69 84 LEU A CA 1
ATOM 651 C C . LEU A 1 84 ? 25.418 1.972 4.174 1.00 78.69 84 LEU A C 1
ATOM 653 O O . LEU A 1 84 ? 25.063 2.354 5.287 1.00 78.69 84 LEU A O 1
ATOM 657 N N . LEU A 1 85 ? 25.200 0.719 3.756 1.00 81.25 85 LEU A N 1
ATOM 658 C CA . LEU A 1 85 ? 24.565 -0.289 4.605 1.00 81.25 85 LEU A CA 1
ATOM 659 C C . LEU A 1 85 ? 25.376 -0.540 5.878 1.00 81.25 85 LEU A C 1
ATOM 661 O O . LEU A 1 85 ? 24.788 -0.778 6.929 1.00 81.25 85 LEU A O 1
ATOM 665 N N . TYR A 1 86 ? 26.711 -0.484 5.810 1.00 80.56 86 TYR A N 1
ATOM 666 C CA . TYR A 1 86 ? 27.557 -0.623 6.994 1.00 80.56 86 TYR A CA 1
ATOM 667 C C . TYR A 1 86 ? 27.339 0.538 7.969 1.00 80.56 86 TYR A C 1
ATOM 669 O O . TYR A 1 86 ? 27.174 0.291 9.163 1.00 80.56 86 TYR A O 1
ATOM 677 N N . LEU A 1 87 ? 27.283 1.780 7.481 1.00 81.44 87 LEU A N 1
ATOM 678 C CA . LEU A 1 87 ? 26.988 2.948 8.320 1.00 81.44 87 LEU A CA 1
ATOM 679 C C . LEU A 1 87 ? 25.603 2.829 8.970 1.00 81.44 87 LEU A C 1
ATOM 681 O O . LEU A 1 87 ? 25.483 2.946 10.188 1.00 81.44 87 LEU A O 1
ATOM 685 N N . ILE A 1 88 ? 24.585 2.480 8.179 1.00 84.12 88 ILE A N 1
ATOM 686 C CA . ILE A 1 88 ? 23.205 2.280 8.646 1.00 84.12 88 ILE A CA 1
ATOM 687 C C . ILE A 1 88 ? 23.138 1.155 9.691 1.00 84.12 88 ILE A C 1
ATOM 689 O O . ILE A 1 88 ? 22.528 1.327 10.743 1.00 84.12 88 ILE A O 1
ATOM 693 N N . ARG A 1 89 ? 23.784 0.006 9.450 1.00 83.31 89 ARG A N 1
ATOM 694 C CA . ARG A 1 89 ? 23.758 -1.150 10.368 1.00 83.31 89 ARG A CA 1
ATOM 695 C C . ARG A 1 89 ? 24.510 -0.915 11.678 1.00 83.31 89 ARG A C 1
ATOM 697 O O . ARG A 1 89 ? 24.194 -1.576 12.662 1.00 83.31 89 ARG A O 1
ATOM 704 N N . ASN A 1 90 ? 25.504 -0.028 11.691 1.00 86.00 90 ASN A N 1
ATOM 705 C CA . ASN A 1 90 ? 26.289 0.295 12.888 1.00 86.00 90 ASN A CA 1
ATOM 706 C C . ASN A 1 90 ? 25.797 1.554 13.617 1.00 86.00 90 ASN A C 1
ATOM 708 O O . ASN A 1 90 ? 26.399 1.969 14.612 1.00 86.00 90 ASN A O 1
ATOM 712 N N . ALA A 1 91 ? 24.712 2.161 13.144 1.00 89.12 91 ALA A N 1
ATOM 713 C CA . ALA A 1 91 ? 24.067 3.261 13.830 1.00 89.12 91 ALA A CA 1
ATOM 714 C C . ALA A 1 91 ? 23.515 2.813 15.194 1.00 89.12 91 ALA A C 1
ATOM 716 O O . ALA A 1 91 ? 23.069 1.679 15.375 1.00 89.12 91 ALA A O 1
ATOM 717 N N . ARG A 1 92 ? 23.553 3.713 16.182 1.00 87.50 92 ARG A N 1
ATOM 718 C CA . ARG A 1 92 ? 23.144 3.390 17.561 1.00 87.50 92 ARG A CA 1
ATOM 719 C C . ARG A 1 92 ? 21.631 3.357 17.722 1.00 87.50 92 ARG A C 1
ATOM 721 O O . ARG A 1 92 ? 21.122 2.649 18.587 1.00 87.50 92 ARG A O 1
ATOM 728 N N . THR A 1 93 ? 20.930 4.138 16.912 1.00 87.31 93 THR A N 1
ATOM 729 C CA . THR A 1 93 ? 19.475 4.248 16.905 1.00 87.31 93 THR A CA 1
ATOM 730 C C . THR A 1 93 ? 18.956 4.239 15.470 1.00 87.31 93 THR A C 1
ATOM 732 O O . THR A 1 93 ? 19.703 4.491 14.525 1.00 87.31 93 THR A O 1
ATOM 735 N N . VAL A 1 94 ? 17.656 3.982 15.297 1.00 81.75 94 VAL A N 1
ATOM 736 C CA . VAL A 1 94 ? 16.998 4.109 13.985 1.00 81.75 94 VAL A CA 1
ATOM 737 C C . VAL A 1 94 ? 17.095 5.550 13.472 1.00 81.75 94 VAL A C 1
ATOM 739 O O . VAL A 1 94 ? 17.346 5.754 12.291 1.00 81.75 94 VAL A O 1
ATOM 742 N N . GLY A 1 95 ? 16.984 6.547 14.357 1.00 83.31 95 GLY A N 1
ATOM 743 C CA . GLY A 1 95 ? 17.169 7.957 14.002 1.00 83.31 95 GLY A CA 1
ATOM 744 C C . GLY A 1 95 ? 18.572 8.252 13.466 1.00 83.31 95 GLY A C 1
ATOM 745 O O . GLY A 1 95 ? 18.704 8.908 12.436 1.00 83.31 95 GLY A O 1
ATOM 746 N N . ASP A 1 96 ? 19.610 7.697 14.097 1.00 85.19 96 ASP A N 1
ATOM 747 C CA . ASP A 1 96 ? 20.987 7.805 13.600 1.00 85.19 96 ASP A CA 1
ATOM 748 C C . ASP A 1 96 ? 21.141 7.107 12.242 1.00 85.19 96 ASP A C 1
ATOM 750 O O . ASP A 1 96 ? 21.748 7.664 11.334 1.00 85.19 96 ASP A O 1
ATOM 754 N N . ALA A 1 97 ? 20.546 5.920 12.067 1.00 87.19 97 ALA A N 1
ATOM 755 C CA . ALA A 1 97 ? 20.605 5.170 10.811 1.00 87.19 97 ALA A CA 1
ATOM 756 C C . ALA A 1 97 ? 19.969 5.949 9.653 1.00 87.19 97 ALA A C 1
ATOM 758 O O . ALA A 1 97 ? 20.535 6.035 8.563 1.00 87.19 97 ALA A O 1
ATOM 759 N N . LEU A 1 98 ? 18.804 6.549 9.904 1.00 86.56 98 LEU A N 1
ATOM 760 C CA . LEU A 1 98 ? 18.135 7.433 8.961 1.00 86.56 98 LEU A CA 1
ATOM 761 C C . LEU A 1 98 ? 18.996 8.673 8.688 1.00 86.56 98 LEU A C 1
ATOM 763 O O . LEU A 1 98 ? 19.171 9.053 7.532 1.00 86.56 98 LEU A O 1
ATOM 767 N N . GLY A 1 99 ? 19.584 9.271 9.726 1.00 85.94 99 GLY A N 1
ATOM 768 C CA . GLY A 1 99 ? 20.510 10.394 9.602 1.00 85.94 99 GLY A CA 1
ATOM 769 C C . GLY A 1 99 ? 21.705 10.091 8.693 1.00 85.94 99 GLY A C 1
ATOM 770 O O . GLY A 1 99 ? 22.014 10.904 7.818 1.00 85.94 99 GLY A O 1
ATOM 771 N N . GLU A 1 100 ? 22.323 8.916 8.850 1.00 86.75 100 GLU A N 1
ATOM 772 C CA . GLU A 1 100 ? 23.409 8.423 7.994 1.00 86.75 100 GLU A CA 1
ATOM 773 C C . GLU A 1 100 ? 22.940 8.209 6.554 1.00 86.75 100 GLU A C 1
ATOM 775 O O . GLU A 1 100 ? 23.616 8.648 5.623 1.00 86.75 100 GLU A O 1
ATOM 780 N N . LEU A 1 101 ? 21.762 7.601 6.358 1.00 85.44 101 LEU A N 1
ATOM 781 C CA . LEU A 1 101 ? 21.150 7.451 5.038 1.00 85.44 101 LEU A CA 1
ATOM 782 C C . LEU A 1 101 ? 20.982 8.825 4.381 1.00 85.44 101 LEU A C 1
ATOM 784 O O . LEU A 1 101 ? 21.545 9.051 3.318 1.00 85.44 101 LEU A O 1
ATOM 788 N N . ARG A 1 102 ? 20.302 9.778 5.029 1.00 85.94 102 ARG A N 1
ATOM 789 C CA . ARG A 1 102 ? 20.088 11.136 4.498 1.00 85.94 102 ARG A CA 1
ATOM 790 C C . ARG A 1 102 ? 21.400 11.850 4.174 1.00 85.94 102 ARG A C 1
ATOM 792 O O . ARG A 1 102 ? 21.519 12.454 3.113 1.00 85.94 102 ARG A O 1
ATOM 799 N N . GLY A 1 103 ? 22.364 11.817 5.093 1.00 82.12 103 GLY A N 1
ATOM 800 C CA . GLY A 1 103 ? 23.627 12.545 4.955 1.00 82.12 103 GLY A CA 1
ATOM 801 C C . GLY A 1 103 ? 24.517 12.021 3.829 1.00 82.12 103 GLY A C 1
ATOM 802 O O . GLY A 1 103 ? 25.291 12.786 3.257 1.00 82.12 103 GLY A O 1
ATOM 803 N N . ASN A 1 104 ? 24.388 10.737 3.493 1.00 82.56 104 ASN A N 1
ATOM 804 C CA . ASN A 1 104 ? 25.290 10.056 2.571 1.00 82.56 104 ASN A CA 1
ATOM 805 C C . ASN A 1 104 ? 24.589 9.500 1.319 1.00 82.56 104 ASN A C 1
ATOM 807 O O . ASN A 1 104 ? 25.273 8.968 0.448 1.00 82.56 104 ASN A O 1
ATOM 811 N N . TYR A 1 105 ? 23.264 9.633 1.175 1.00 80.62 105 TYR A N 1
ATOM 812 C CA . TYR A 1 105 ? 22.519 9.061 0.043 1.00 80.62 105 TYR A CA 1
ATOM 813 C C . TYR A 1 105 ? 23.012 9.576 -1.313 1.00 80.62 105 TYR A C 1
ATOM 815 O O . TYR A 1 105 ? 23.119 8.804 -2.261 1.00 80.62 105 TYR A O 1
ATOM 823 N N . ALA A 1 106 ? 23.426 10.844 -1.384 1.00 74.00 106 ALA A N 1
ATOM 824 C CA . ALA A 1 106 ? 24.007 11.431 -2.590 1.00 74.00 106 ALA A CA 1
ATOM 825 C C . ALA A 1 106 ? 25.294 10.720 -3.054 1.00 74.00 106 ALA A C 1
ATOM 827 O O . ALA A 1 106 ? 25.671 10.826 -4.217 1.00 74.00 106 ALA A O 1
ATOM 828 N N . LEU A 1 107 ? 25.984 9.986 -2.170 1.00 74.06 107 LEU A N 1
ATOM 829 C CA . LEU A 1 107 ? 27.113 9.140 -2.555 1.00 74.06 107 LEU A CA 1
ATOM 830 C C . LEU A 1 107 ? 26.659 7.894 -3.318 1.00 74.06 107 LEU A C 1
ATOM 832 O O . LEU A 1 107 ? 27.473 7.313 -4.028 1.00 74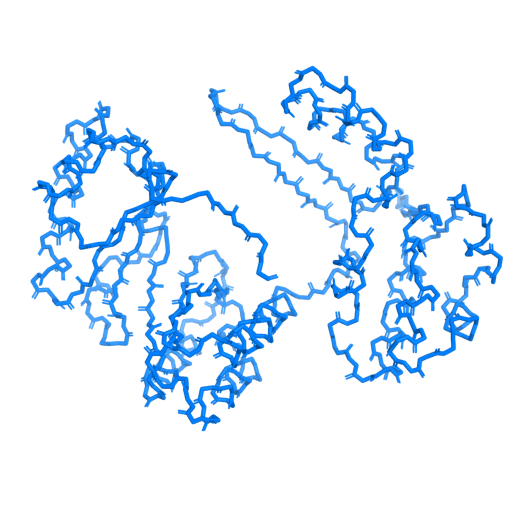.06 107 LEU A O 1
ATOM 836 N N . TYR A 1 108 ? 25.418 7.452 -3.140 1.00 77.19 108 TYR A N 1
ATOM 837 C CA . TYR A 1 108 ? 24.828 6.285 -3.790 1.00 77.19 108 TYR A CA 1
ATOM 838 C C . TYR A 1 108 ? 24.063 6.680 -5.065 1.00 77.19 108 TYR A C 1
ATOM 840 O O . TYR A 1 108 ? 24.341 6.142 -6.141 1.00 77.19 108 TYR A O 1
ATOM 848 N N . ASP A 1 109 ? 23.169 7.662 -4.953 1.00 77.12 109 ASP A N 1
ATOM 849 C CA . ASP A 1 109 ? 22.342 8.166 -6.046 1.00 77.12 109 ASP A CA 1
ATOM 850 C C . ASP A 1 109 ? 22.185 9.689 -5.926 1.00 77.12 109 ASP A C 1
ATOM 852 O O . ASP A 1 109 ? 21.617 10.209 -4.968 1.00 77.12 109 ASP A O 1
ATOM 856 N N . GLY A 1 110 ? 22.719 10.410 -6.913 1.00 71.56 110 GLY A N 1
ATOM 857 C CA . GLY A 1 110 ? 22.644 11.868 -7.002 1.00 71.56 110 GLY A CA 1
ATOM 858 C C . GLY A 1 110 ? 21.389 12.384 -7.711 1.00 71.56 110 GLY A C 1
ATOM 859 O O . GLY A 1 110 ? 21.291 13.586 -7.950 1.00 71.56 110 GLY A O 1
ATOM 860 N N . ALA A 1 111 ? 20.475 11.501 -8.124 1.00 72.12 111 ALA A N 1
ATOM 861 C CA . ALA A 1 111 ? 19.191 11.851 -8.733 1.00 72.12 111 ALA A CA 1
ATOM 862 C C . ALA A 1 111 ? 18.067 12.024 -7.715 1.00 72.12 111 ALA A C 1
ATOM 864 O O . ALA A 1 111 ? 17.027 12.597 -8.051 1.00 72.12 111 ALA A O 1
ATOM 865 N N . ALA A 1 112 ? 18.267 11.506 -6.507 1.00 75.94 112 ALA A N 1
ATOM 866 C CA . ALA A 1 112 ? 17.253 11.450 -5.481 1.00 75.94 112 ALA A CA 1
ATOM 867 C C . ALA A 1 112 ? 17.754 12.081 -4.181 1.00 75.94 112 ALA A C 1
ATOM 869 O O . ALA A 1 112 ? 18.818 11.751 -3.665 1.00 75.94 112 ALA A O 1
ATOM 870 N N . ASP A 1 113 ? 16.953 12.998 -3.656 1.00 77.81 113 ASP A N 1
ATOM 871 C CA . ASP A 1 113 ? 17.161 13.633 -2.369 1.00 77.81 113 ASP A CA 1
ATOM 872 C C . ASP A 1 113 ? 16.347 12.900 -1.315 1.00 77.81 113 ASP A C 1
ATOM 874 O O . ASP A 1 113 ? 15.133 12.730 -1.449 1.00 77.81 113 ASP A O 1
ATOM 878 N N . ILE A 1 114 ? 17.009 12.522 -0.229 1.00 83.81 114 ILE A N 1
ATOM 879 C CA . ILE A 1 114 ? 16.347 11.990 0.954 1.00 83.81 114 ILE A CA 1
ATOM 880 C C . ILE A 1 114 ? 16.086 13.143 1.922 1.00 83.81 114 ILE A C 1
ATOM 882 O O . ILE A 1 114 ? 16.988 13.906 2.266 1.00 83.81 114 ILE A O 1
ATOM 886 N N . GLY A 1 115 ? 14.842 13.279 2.360 1.00 85.31 115 GLY A N 1
ATOM 887 C CA . GLY A 1 115 ? 14.429 14.196 3.410 1.00 85.31 115 GLY A CA 1
ATOM 888 C C . GLY A 1 115 ? 14.187 13.446 4.713 1.00 85.31 115 GLY A C 1
ATOM 889 O O . GLY A 1 115 ? 13.665 12.334 4.715 1.00 85.31 115 GLY A O 1
ATOM 890 N N . LEU A 1 116 ? 14.547 14.079 5.825 1.00 88.75 116 LEU A N 1
ATOM 891 C CA . LEU A 1 116 ? 14.092 13.677 7.152 1.00 88.75 116 LEU A CA 1
ATOM 892 C C . LEU A 1 116 ? 13.534 14.906 7.831 1.00 88.75 116 LEU A C 1
ATOM 894 O O . LEU A 1 116 ? 14.291 15.857 8.054 1.00 88.75 116 LEU A O 1
ATOM 898 N N . ASP A 1 117 ? 12.246 14.858 8.130 1.00 85.62 117 ASP A N 1
ATOM 899 C CA . ASP A 1 117 ? 11.576 15.846 8.961 1.00 85.62 117 ASP A CA 1
ATOM 900 C C . ASP A 1 117 ? 11.169 15.182 10.274 1.00 85.62 117 ASP A C 1
ATOM 902 O O . ASP A 1 117 ? 10.632 14.075 10.262 1.00 85.62 117 ASP A O 1
ATOM 906 N N . SER A 1 118 ? 11.480 15.816 11.397 1.00 83.50 118 SER A N 1
ATOM 907 C CA . SER A 1 118 ? 11.256 15.254 12.729 1.00 83.50 118 SER A CA 1
ATOM 908 C C . SER A 1 118 ? 10.407 16.226 13.533 1.00 83.50 118 SER A C 1
ATOM 910 O O . SER A 1 118 ? 10.827 17.359 13.762 1.00 83.50 118 SER A O 1
ATOM 912 N N . ASP A 1 119 ? 9.249 15.764 13.997 1.00 81.00 119 ASP A N 1
ATOM 913 C CA . ASP A 1 119 ? 8.362 16.507 14.889 1.00 81.00 119 ASP A CA 1
ATOM 914 C C . ASP A 1 119 ? 8.093 15.676 16.147 1.00 81.00 119 ASP A C 1
ATOM 916 O O . ASP A 1 119 ? 7.431 14.635 16.109 1.00 81.00 119 ASP A O 1
ATOM 920 N N . GLY A 1 120 ? 8.676 16.112 17.267 1.00 81.06 120 GLY A N 1
ATOM 921 C CA . GLY A 1 120 ? 8.646 15.369 18.524 1.00 81.06 120 GLY A CA 1
ATOM 922 C C . GLY A 1 120 ? 9.210 13.954 18.372 1.00 81.06 120 GLY A C 1
ATOM 923 O O . GLY A 1 120 ? 10.377 13.777 18.020 1.00 81.06 120 GLY A O 1
ATOM 924 N N . ASP A 1 121 ? 8.365 12.959 18.643 1.00 79.06 121 ASP A N 1
ATOM 925 C CA . ASP A 1 121 ? 8.718 11.536 18.591 1.00 79.06 121 ASP A CA 1
ATOM 926 C C . ASP A 1 121 ? 8.537 10.916 17.191 1.00 79.06 121 ASP A C 1
ATOM 928 O O . ASP A 1 121 ? 8.878 9.751 16.980 1.00 79.06 121 ASP A O 1
ATOM 932 N N . THR A 1 122 ? 8.028 11.678 16.216 1.00 71.94 122 THR A N 1
ATOM 933 C CA . THR A 1 122 ? 7.791 11.196 14.849 1.00 71.94 122 THR A CA 1
ATOM 934 C C . THR A 1 122 ? 8.869 11.702 13.901 1.00 71.94 122 THR A C 1
ATOM 936 O O . THR A 1 122 ? 9.292 12.854 13.962 1.00 71.94 122 THR A O 1
ATOM 939 N N . THR A 1 123 ? 9.329 10.841 12.991 1.00 79.19 123 THR A N 1
ATOM 940 C CA . THR A 1 123 ? 10.220 11.231 11.891 1.00 79.19 123 THR A CA 1
ATOM 941 C C . THR A 1 123 ? 9.671 10.724 10.567 1.00 79.19 123 THR A C 1
ATOM 943 O O . THR A 1 123 ? 9.450 9.527 10.396 1.00 79.19 123 THR A O 1
ATOM 946 N N . ILE A 1 124 ? 9.485 11.641 9.623 1.00 80.38 124 ILE A N 1
ATOM 947 C CA . ILE A 1 124 ? 9.064 11.368 8.254 1.00 80.38 124 ILE A CA 1
ATOM 948 C C . ILE A 1 124 ? 10.314 11.267 7.382 1.00 80.38 124 ILE A C 1
ATOM 950 O O . ILE A 1 124 ? 11.021 12.252 7.156 1.00 80.38 124 ILE A O 1
ATOM 954 N N . LEU A 1 125 ? 10.571 10.065 6.867 1.00 82.69 125 LEU A N 1
ATOM 955 C CA . LEU A 1 125 ? 11.517 9.833 5.780 1.00 82.69 125 LEU A CA 1
ATOM 956 C C . LEU A 1 125 ? 10.801 10.084 4.452 1.00 82.69 125 LEU A C 1
ATOM 958 O O . LEU A 1 125 ? 9.855 9.382 4.109 1.00 82.69 125 LEU A O 1
ATOM 962 N N . SER A 1 126 ? 11.272 11.069 3.697 1.00 82.25 126 SER A N 1
ATOM 963 C CA . SER A 1 126 ? 10.791 11.357 2.345 1.00 82.25 126 SER A CA 1
ATOM 964 C C . SER A 1 126 ? 11.902 11.120 1.333 1.00 82.25 126 SER A C 1
ATOM 966 O O . SER A 1 126 ? 13.085 11.231 1.652 1.00 82.25 126 SER A O 1
ATOM 968 N N . TYR A 1 127 ? 11.534 10.808 0.097 1.00 77.56 127 TYR A N 1
ATOM 969 C CA . TYR A 1 127 ? 12.465 10.798 -1.022 1.00 77.56 127 TYR A CA 1
ATOM 970 C C . TYR A 1 127 ? 11.872 11.626 -2.159 1.00 77.56 127 TYR A C 1
ATOM 972 O O . TYR A 1 127 ? 10.664 11.608 -2.397 1.00 77.56 127 TYR A O 1
ATOM 980 N N . ARG A 1 128 ? 12.715 12.392 -2.843 1.00 73.75 128 ARG A N 1
ATOM 981 C CA . ARG A 1 128 ? 12.342 13.174 -4.020 1.00 73.75 128 ARG A CA 1
ATOM 982 C C . ARG A 1 128 ? 13.325 12.864 -5.117 1.00 73.75 128 ARG A C 1
ATOM 984 O O . ARG A 1 128 ? 14.506 13.140 -4.970 1.00 73.75 128 ARG A O 1
ATOM 991 N N . VAL A 1 129 ? 12.841 12.321 -6.218 1.00 67.94 129 VAL A N 1
ATOM 992 C CA . VAL A 1 129 ? 13.660 12.146 -7.414 1.00 67.94 129 VAL A CA 1
ATOM 993 C C . VAL A 1 129 ? 13.464 13.384 -8.274 1.00 67.94 129 VAL A C 1
ATOM 995 O O . VAL A 1 129 ? 12.330 13.830 -8.459 1.00 67.94 129 VAL A O 1
ATOM 998 N N . GLY A 1 130 ? 14.554 13.979 -8.765 1.00 58.47 130 GLY A N 1
ATOM 999 C CA . GLY A 1 130 ? 14.455 15.016 -9.797 1.00 58.47 130 GLY A CA 1
ATOM 1000 C C . GLY A 1 130 ? 13.666 14.485 -11.002 1.00 58.47 130 GLY A C 1
ATOM 1001 O O . GLY A 1 130 ? 13.601 13.277 -11.176 1.00 58.47 130 GLY A O 1
ATOM 1002 N N . GLU A 1 131 ? 13.077 15.358 -11.830 1.00 50.09 131 GLU A N 1
ATOM 1003 C CA . GLU A 1 131 ? 12.059 15.087 -12.885 1.00 50.09 131 GLU A CA 1
ATOM 1004 C C . GLU A 1 131 ? 12.310 13.937 -13.904 1.00 50.09 131 GLU A C 1
ATOM 1006 O O . GLU A 1 131 ? 11.529 13.733 -14.831 1.00 50.09 131 GLU A O 1
ATOM 1011 N N . LEU A 1 132 ? 13.362 13.138 -13.769 1.00 46.22 132 LEU A N 1
ATOM 1012 C CA . LEU A 1 132 ? 13.630 11.945 -14.559 1.00 46.22 132 LEU A CA 1
ATOM 1013 C C . LEU A 1 132 ? 12.930 10.703 -13.972 1.00 46.22 132 LEU A C 1
ATOM 1015 O O . LEU A 1 132 ? 13.547 9.870 -13.319 1.00 46.22 132 LEU A O 1
ATOM 1019 N N . GLY A 1 133 ? 11.637 10.576 -14.281 1.00 45.38 133 GLY A N 1
ATOM 1020 C CA . GLY A 1 133 ? 10.988 9.302 -14.627 1.00 45.38 133 GLY A CA 1
ATOM 1021 C C . GLY A 1 133 ? 11.100 8.136 -13.641 1.00 45.38 133 GLY A C 1
ATOM 1022 O O . GLY A 1 133 ? 11.640 7.088 -13.993 1.00 45.38 133 GLY A O 1
ATOM 1023 N N . LEU A 1 134 ? 10.516 8.267 -12.450 1.00 45.88 134 LEU A N 1
ATOM 1024 C CA . LEU A 1 134 ? 10.085 7.087 -11.700 1.00 45.88 134 LEU A CA 1
ATOM 1025 C C . LEU A 1 134 ? 8.798 6.518 -12.306 1.00 45.88 134 LEU A C 1
ATOM 1027 O O . LEU A 1 134 ? 7.958 7.263 -12.813 1.00 45.88 134 LEU A O 1
ATOM 1031 N N . GLY A 1 135 ? 8.643 5.193 -12.237 1.00 53.00 135 GLY A N 1
ATOM 1032 C CA . GLY A 1 135 ? 7.386 4.527 -12.573 1.00 53.00 135 GLY A CA 1
ATOM 1033 C C . GLY A 1 135 ? 6.215 5.174 -11.830 1.00 53.00 135 GLY A C 1
ATOM 1034 O O . GLY A 1 135 ? 6.347 5.550 -10.666 1.00 53.00 135 GLY A O 1
ATOM 1035 N N . SER A 1 136 ? 5.084 5.334 -12.522 1.00 68.00 136 SER A N 1
ATOM 1036 C CA . SER A 1 136 ? 3.870 5.926 -11.949 1.00 68.00 136 SER A CA 1
ATOM 1037 C C . SER A 1 136 ? 3.457 5.189 -10.670 1.00 68.00 136 SER A C 1
ATOM 1039 O O . SER A 1 136 ? 3.658 3.980 -10.562 1.00 68.00 136 SER A O 1
ATOM 1041 N N . ILE A 1 137 ? 2.805 5.884 -9.734 1.00 73.81 137 ILE A N 1
ATOM 1042 C CA . ILE A 1 137 ? 2.135 5.273 -8.572 1.00 73.81 137 ILE A CA 1
ATOM 1043 C C . ILE A 1 137 ? 1.248 4.078 -8.977 1.00 73.81 137 ILE A C 1
ATOM 1045 O O . ILE A 1 137 ? 1.206 3.063 -8.291 1.00 73.81 137 ILE A O 1
ATOM 1049 N N . THR A 1 138 ? 0.669 4.120 -10.179 1.00 78.69 138 THR A N 1
ATOM 1050 C CA . THR A 1 138 ? -0.110 3.021 -10.771 1.00 78.69 138 THR A CA 1
ATOM 1051 C C . THR A 1 138 ? 0.692 1.756 -11.044 1.00 78.69 138 THR A C 1
ATOM 1053 O O . THR A 1 138 ? 0.159 0.650 -10.977 1.00 78.69 138 THR A O 1
ATOM 1056 N N . THR A 1 139 ? 1.983 1.884 -11.330 1.00 75.56 139 THR A N 1
ATOM 1057 C CA . THR A 1 139 ? 2.888 0.741 -11.455 1.00 75.56 139 THR A CA 1
ATOM 1058 C C . THR A 1 139 ? 3.068 0.055 -10.098 1.00 75.56 139 THR A C 1
ATOM 1060 O O . THR A 1 139 ? 3.053 -1.171 -10.033 1.00 75.56 139 THR A O 1
ATOM 1063 N N . ILE A 1 140 ? 3.181 0.823 -9.011 1.00 78.75 140 ILE A N 1
ATOM 1064 C CA . ILE A 1 140 ? 3.312 0.275 -7.653 1.00 78.75 140 ILE A CA 1
ATOM 1065 C C . ILE A 1 140 ? 2.022 -0.429 -7.234 1.00 78.75 140 ILE A C 1
ATOM 1067 O O . ILE A 1 140 ? 2.069 -1.593 -6.836 1.00 78.75 140 ILE A O 1
ATOM 1071 N N . ASP A 1 141 ? 0.876 0.227 -7.411 1.00 85.19 141 ASP A N 1
ATOM 1072 C CA . ASP A 1 141 ? -0.427 -0.342 -7.058 1.00 85.19 141 ASP A CA 1
ATOM 1073 C C . ASP A 1 141 ? -0.687 -1.664 -7.809 1.00 85.19 141 ASP A C 1
ATOM 1075 O O . ASP A 1 141 ? -1.133 -2.651 -7.219 1.00 85.19 141 ASP A O 1
ATOM 1079 N N . ARG A 1 142 ? -0.318 -1.747 -9.099 1.00 85.00 142 ARG A N 1
ATOM 1080 C CA . ARG A 1 142 ? -0.422 -2.994 -9.881 1.00 85.00 142 ARG A CA 1
ATOM 1081 C C . ARG A 1 142 ? 0.457 -4.112 -9.317 1.00 85.00 142 ARG A C 1
ATOM 1083 O O . ARG A 1 142 ? 0.021 -5.258 -9.257 1.00 85.00 142 ARG A O 1
ATOM 1090 N N . TRP A 1 143 ? 1.677 -3.803 -8.889 1.00 82.19 143 TRP A N 1
ATOM 1091 C CA . TRP A 1 143 ? 2.548 -4.809 -8.284 1.00 82.19 143 TRP A CA 1
ATOM 1092 C C . TRP A 1 143 ? 1.999 -5.335 -6.958 1.00 82.19 143 TRP A C 1
ATOM 1094 O O . TRP A 1 143 ? 2.001 -6.545 -6.733 1.00 82.19 143 TRP A O 1
ATOM 1104 N N . VAL A 1 144 ? 1.481 -4.446 -6.106 1.00 85.19 144 VAL A N 1
ATOM 1105 C CA . VAL A 1 144 ? 0.839 -4.830 -4.840 1.00 85.19 144 VAL A CA 1
ATOM 1106 C C . VAL A 1 144 ? -0.350 -5.758 -5.102 1.00 85.19 144 VAL A C 1
ATOM 1108 O O . VAL A 1 144 ? -0.482 -6.790 -4.441 1.00 85.19 144 VAL A O 1
ATOM 1111 N N . LEU A 1 145 ? -1.170 -5.449 -6.111 1.00 87.81 145 LEU A N 1
ATOM 1112 C CA . LEU A 1 145 ? -2.279 -6.300 -6.540 1.00 87.81 145 LEU A CA 1
ATOM 1113 C C . LEU A 1 145 ? -1.811 -7.702 -6.978 1.00 87.81 145 LEU A C 1
ATOM 1115 O O . LEU A 1 145 ? -2.435 -8.700 -6.610 1.00 87.81 145 LEU A O 1
ATOM 1119 N N . GLU A 1 146 ? -0.709 -7.806 -7.727 1.00 85.19 146 GLU A N 1
ATOM 1120 C CA . GLU A 1 146 ? -0.138 -9.101 -8.121 1.00 85.19 146 GLU A CA 1
ATOM 1121 C C . GLU A 1 146 ? 0.322 -9.923 -6.911 1.00 85.19 146 GLU A C 1
ATOM 1123 O O . GLU A 1 146 ? 0.007 -11.114 -6.824 1.00 85.19 146 GLU A O 1
ATOM 1128 N N . GLN A 1 147 ? 1.016 -9.300 -5.951 1.00 85.06 147 GLN A N 1
ATOM 1129 C CA . GLN A 1 147 ? 1.446 -9.987 -4.727 1.00 85.06 147 GLN A CA 1
ATOM 1130 C C . GLN A 1 147 ? 0.246 -10.454 -3.897 1.00 85.06 147 GLN A C 1
ATOM 1132 O O . GLN A 1 147 ? 0.219 -11.587 -3.412 1.00 85.06 147 GLN A O 1
ATOM 1137 N N . ALA A 1 148 ? -0.788 -9.620 -3.792 1.00 87.50 148 ALA A N 1
ATOM 1138 C CA . ALA A 1 148 ? -2.023 -9.961 -3.103 1.00 87.50 148 ALA A CA 1
ATOM 1139 C C . ALA A 1 148 ? -2.726 -11.168 -3.742 1.00 87.50 148 ALA A C 1
ATOM 1141 O O . ALA A 1 148 ? -3.176 -12.069 -3.034 1.00 87.50 148 ALA A O 1
ATOM 1142 N N . ASN A 1 149 ? -2.778 -11.226 -5.076 1.00 86.25 149 ASN A N 1
ATOM 1143 C CA . ASN A 1 149 ? -3.347 -12.358 -5.806 1.00 86.25 149 ASN A CA 1
ATOM 1144 C C . ASN A 1 149 ? -2.591 -13.669 -5.511 1.00 86.25 149 ASN A C 1
ATOM 1146 O O . ASN A 1 149 ? -3.215 -14.695 -5.223 1.00 86.25 149 ASN A O 1
ATOM 1150 N N . LEU A 1 150 ? -1.253 -13.628 -5.519 1.00 85.06 150 LEU A N 1
ATOM 1151 C CA . LEU A 1 150 ? -0.411 -14.780 -5.174 1.00 85.06 150 LEU A CA 1
ATOM 1152 C C . LEU A 1 150 ? -0.638 -15.242 -3.727 1.00 85.06 150 LEU A C 1
ATOM 1154 O O . LEU A 1 150 ? -0.816 -16.437 -3.482 1.00 85.06 150 LEU A O 1
ATOM 1158 N N . PHE A 1 151 ? -0.698 -14.305 -2.780 1.00 85.62 151 PHE A N 1
ATOM 1159 C CA . PHE A 1 151 ? -0.956 -14.604 -1.372 1.00 85.62 151 PHE A CA 1
ATOM 1160 C C . PHE A 1 151 ? -2.342 -15.223 -1.151 1.00 85.62 151 PHE A C 1
ATOM 1162 O O . PHE A 1 151 ? -2.484 -16.236 -0.464 1.00 85.62 151 PHE A O 1
ATOM 1169 N N . LEU A 1 152 ? -3.384 -14.653 -1.756 1.00 87.06 152 LEU A N 1
ATOM 1170 C CA . LEU A 1 152 ? -4.740 -15.180 -1.621 1.00 87.06 152 LEU A CA 1
ATOM 1171 C C . LEU A 1 152 ? -4.885 -16.569 -2.267 1.00 87.06 152 LEU A C 1
ATOM 1173 O O . LEU A 1 152 ? -5.693 -17.373 -1.799 1.00 87.06 152 LEU A O 1
ATOM 1177 N N . ALA A 1 153 ? -4.123 -16.864 -3.329 1.00 84.94 153 ALA A N 1
ATOM 1178 C CA . ALA A 1 153 ? -4.090 -18.194 -3.941 1.00 84.94 153 ALA A CA 1
ATOM 1179 C C . ALA A 1 153 ? -3.505 -19.252 -2.989 1.00 84.94 153 ALA A C 1
ATOM 1181 O O . ALA A 1 153 ? -3.989 -20.384 -2.952 1.00 84.94 153 ALA A O 1
ATOM 1182 N N . SER A 1 154 ? -2.477 -18.888 -2.216 1.00 86.12 154 SER A N 1
ATOM 1183 C CA . SER A 1 154 ? -1.787 -19.787 -1.284 1.00 86.12 154 SER A CA 1
ATOM 1184 C C . SER A 1 154 ? -2.412 -19.835 0.116 1.00 86.12 154 SER A C 1
ATOM 1186 O O . SER A 1 154 ? -2.135 -20.771 0.866 1.00 86.12 154 SER A O 1
ATOM 1188 N N . SER A 1 155 ? -3.294 -18.886 0.452 1.00 85.88 155 SER A N 1
ATOM 1189 C CA . SER A 1 155 ? -3.912 -18.748 1.780 1.00 85.88 155 SER A CA 1
ATOM 1190 C C . SER A 1 155 ? -5.451 -18.787 1.736 1.00 85.88 155 SER A C 1
ATOM 1192 O O . SER A 1 155 ? -6.115 -17.754 1.890 1.00 85.88 155 SER A O 1
ATOM 1194 N N . PRO A 1 156 ? -6.072 -19.973 1.557 1.00 82.25 156 PRO A N 1
ATOM 1195 C CA . PRO A 1 156 ? -7.524 -20.102 1.527 1.00 82.25 156 PRO A CA 1
ATOM 1196 C C . PRO A 1 156 ? -8.158 -19.646 2.843 1.00 82.25 156 PRO A C 1
ATOM 1198 O O . PRO A 1 156 ? -7.899 -20.197 3.906 1.00 82.25 156 PRO A O 1
ATOM 1201 N N . GLY A 1 157 ? -9.049 -18.667 2.764 1.00 83.88 157 GLY A N 1
ATOM 1202 C CA . GLY A 1 157 ? -9.793 -18.131 3.912 1.00 83.88 157 GLY A CA 1
ATOM 1203 C C . GLY A 1 157 ? -9.450 -16.676 4.193 1.00 83.88 157 GLY A C 1
ATOM 1204 O O . GLY A 1 157 ? -10.295 -15.951 4.711 1.00 83.88 157 GLY A O 1
ATOM 1205 N N . SER A 1 158 ? -8.252 -16.252 3.794 1.00 88.06 158 SER A N 1
ATOM 1206 C CA . SER A 1 158 ? -7.730 -14.923 4.077 1.00 88.06 158 SER A CA 1
ATOM 1207 C C . SER A 1 158 ? -8.449 -13.826 3.294 1.00 88.06 158 SER A C 1
ATOM 1209 O O . SER A 1 158 ? -8.980 -14.044 2.200 1.00 88.06 158 SER A O 1
ATOM 1211 N N . LYS A 1 159 ? -8.439 -12.631 3.882 1.00 89.94 159 LYS A N 1
ATOM 1212 C CA . LYS A 1 159 ? -8.777 -11.363 3.238 1.00 89.94 159 LYS A CA 1
ATOM 1213 C C . LYS A 1 159 ? -7.532 -10.484 3.223 1.00 89.94 159 LYS A C 1
ATOM 1215 O O . LYS A 1 159 ? -6.689 -10.620 4.108 1.00 89.94 159 LYS A O 1
ATOM 1220 N N . VAL A 1 160 ? -7.441 -9.592 2.248 1.00 90.94 160 VAL A N 1
ATOM 1221 C CA . VAL A 1 160 ? -6.354 -8.615 2.123 1.00 90.94 160 VAL A CA 1
ATOM 1222 C C . VAL A 1 160 ? -6.937 -7.227 1.921 1.00 90.94 160 VAL A C 1
ATOM 1224 O O . VAL A 1 160 ? -7.936 -7.061 1.221 1.00 90.94 160 VAL A O 1
ATOM 1227 N N . TRP A 1 161 ? -6.327 -6.251 2.582 1.00 93.94 161 TRP A N 1
ATOM 1228 C CA . TRP A 1 161 ? -6.638 -4.835 2.437 1.00 93.94 161 TRP A CA 1
ATOM 1229 C C . TRP A 1 161 ? -5.438 -4.209 1.732 1.00 93.94 161 TRP A C 1
ATOM 1231 O O . TRP A 1 161 ? -4.304 -4.406 2.170 1.00 93.94 161 TRP A O 1
ATOM 1241 N N . LEU A 1 162 ? -5.670 -3.574 0.587 1.00 92.62 162 LEU A N 1
ATOM 1242 C CA . LEU A 1 162 ? -4.625 -3.046 -0.284 1.00 92.62 162 LEU A CA 1
ATOM 1243 C C . LEU A 1 162 ? -4.785 -1.540 -0.394 1.00 92.62 162 LEU A C 1
ATOM 1245 O O . LEU A 1 162 ? -5.874 -1.062 -0.698 1.00 92.62 162 LEU A O 1
ATOM 1249 N N . ASN A 1 163 ? -3.692 -0.812 -0.219 1.00 90.06 163 ASN A N 1
ATOM 1250 C CA . ASN A 1 163 ? -3.667 0.608 -0.535 1.00 90.06 163 ASN A CA 1
ATOM 1251 C C . ASN A 1 163 ? -3.827 0.802 -2.047 1.00 90.06 163 ASN A C 1
ATOM 1253 O O . ASN A 1 163 ? -3.206 0.088 -2.835 1.00 90.06 163 ASN A O 1
ATOM 1257 N N . ALA A 1 164 ? -4.665 1.757 -2.440 1.00 90.06 164 ALA A N 1
ATOM 1258 C CA . ALA A 1 164 ? -4.861 2.144 -3.828 1.00 90.06 164 ALA A CA 1
ATOM 1259 C C . ALA A 1 164 ? -4.915 3.669 -3.937 1.00 90.06 164 ALA A C 1
ATOM 1261 O O . ALA A 1 164 ? -5.752 4.326 -3.314 1.00 90.06 164 ALA A O 1
ATOM 1262 N N . SER A 1 165 ? -4.034 4.239 -4.757 1.00 85.19 165 SER A N 1
ATOM 1263 C CA . SER A 1 165 ? -4.033 5.681 -4.991 1.00 85.19 165 SER A CA 1
ATOM 1264 C C . SER A 1 165 ? -5.196 6.111 -5.890 1.00 85.19 165 SER A C 1
ATOM 1266 O O . SER A 1 165 ? -5.612 5.388 -6.803 1.00 85.19 165 SER A O 1
ATOM 1268 N N . ARG A 1 166 ? -5.683 7.343 -5.700 1.00 84.75 166 ARG A N 1
ATOM 1269 C CA . ARG A 1 166 ? -6.731 7.933 -6.554 1.00 84.75 166 ARG A CA 1
ATOM 1270 C C . ARG A 1 166 ? -6.314 7.994 -8.022 1.00 84.75 166 ARG A C 1
ATOM 1272 O O . ARG A 1 166 ? -7.123 7.722 -8.900 1.00 84.75 166 ARG A O 1
ATOM 1279 N N . VAL A 1 167 ? -5.036 8.278 -8.281 1.00 82.62 167 VAL A N 1
ATOM 1280 C CA . VAL A 1 167 ? -4.457 8.303 -9.635 1.00 82.62 167 VAL A CA 1
ATOM 1281 C C . VAL A 1 167 ? -4.629 6.954 -10.334 1.00 82.62 167 VAL A C 1
ATOM 1283 O O . VAL A 1 167 ? -5.009 6.911 -11.502 1.00 82.62 167 VAL A O 1
ATOM 1286 N N . SER A 1 168 ? -4.393 5.848 -9.627 1.00 86.25 168 SER A N 1
ATOM 1287 C CA . SER A 1 168 ? -4.604 4.505 -10.172 1.00 86.25 168 SER A CA 1
ATOM 1288 C C . SER A 1 168 ? -6.078 4.189 -10.365 1.00 86.25 168 SER A C 1
ATOM 1290 O O . SER A 1 168 ? -6.441 3.587 -11.368 1.00 86.25 168 SER A O 1
ATOM 1292 N N . LEU A 1 169 ? -6.945 4.619 -9.452 1.00 90.12 169 LEU A N 1
ATOM 1293 C CA . LEU A 1 169 ? -8.386 4.376 -9.554 1.00 90.12 169 LEU A CA 1
ATOM 1294 C C . LEU A 1 169 ? -9.056 5.184 -10.678 1.00 90.12 169 LEU A C 1
ATOM 1296 O O . LEU A 1 169 ? -10.055 4.732 -11.231 1.00 90.12 169 LEU A O 1
ATOM 1300 N N . CYS A 1 170 ? -8.483 6.317 -11.086 1.00 87.00 170 CYS A N 1
ATOM 1301 C CA . CYS A 1 170 ? -8.886 7.024 -12.308 1.00 87.00 170 CYS A CA 1
ATOM 1302 C C . CYS A 1 170 ? -8.306 6.396 -13.591 1.00 87.00 170 CYS A C 1
ATOM 1304 O O . CYS A 1 170 ? -8.683 6.782 -14.695 1.00 87.00 170 CYS A O 1
ATOM 1306 N N . ASN A 1 171 ? -7.394 5.424 -13.485 1.00 85.31 171 ASN A N 1
ATOM 1307 C CA . ASN A 1 171 ? -6.860 4.698 -14.631 1.00 85.31 171 ASN A CA 1
ATOM 1308 C C . ASN A 1 171 ? -7.715 3.453 -14.922 1.00 85.31 171 ASN A C 1
ATOM 1310 O O . ASN A 1 171 ? -7.685 2.471 -14.175 1.00 85.31 171 ASN A O 1
ATOM 1314 N N . SER A 1 172 ? -8.432 3.464 -16.049 1.00 87.31 172 SER A N 1
ATOM 1315 C CA . SER A 1 172 ? -9.301 2.355 -16.462 1.00 87.31 172 SER A CA 1
ATOM 1316 C C . SER A 1 172 ? -8.576 1.012 -16.566 1.00 87.31 172 SER A C 1
ATOM 1318 O O . SER A 1 172 ? -9.155 -0.006 -16.196 1.00 87.31 172 SER A O 1
ATOM 1320 N N . ASP A 1 173 ? -7.315 1.001 -17.009 1.00 86.94 173 ASP A N 1
ATOM 1321 C CA . ASP A 1 173 ? -6.543 -0.234 -17.173 1.00 86.94 173 ASP A CA 1
ATOM 1322 C C . ASP A 1 173 ? -6.225 -0.868 -15.813 1.00 86.94 173 ASP A C 1
ATOM 1324 O O . ASP A 1 173 ? -6.292 -2.086 -15.661 1.00 86.94 173 ASP A O 1
ATOM 1328 N N . TYR A 1 174 ? -5.913 -0.050 -14.801 1.00 89.31 174 TYR A N 1
ATOM 1329 C CA . TYR A 1 174 ? -5.695 -0.542 -13.438 1.00 89.31 174 TYR A CA 1
ATOM 1330 C C . TYR A 1 174 ? -6.986 -1.108 -12.837 1.00 89.31 174 TYR A C 1
ATOM 1332 O O . TYR A 1 174 ? -6.976 -2.191 -12.254 1.00 89.31 174 TYR A O 1
ATOM 1340 N N . VAL A 1 175 ? -8.114 -0.418 -13.022 1.00 93.81 175 VAL A N 1
ATOM 1341 C CA . VAL A 1 175 ? -9.426 -0.907 -12.572 1.00 93.81 175 VAL A CA 1
ATOM 1342 C C . VAL A 1 175 ? -9.763 -2.243 -13.237 1.00 93.81 175 VAL A C 1
ATOM 1344 O O . VAL A 1 175 ? -10.191 -3.177 -12.559 1.00 93.81 175 VAL A O 1
ATOM 1347 N N . ASP A 1 176 ? -9.511 -2.377 -14.539 1.00 92.00 176 ASP A N 1
ATOM 1348 C CA . ASP A 1 176 ? -9.705 -3.629 -15.274 1.00 92.00 176 ASP A CA 1
ATOM 1349 C C . ASP A 1 176 ? -8.786 -4.755 -14.774 1.00 92.00 176 ASP A C 1
ATOM 1351 O O . ASP A 1 176 ? -9.212 -5.912 -14.710 1.00 92.00 176 ASP A O 1
ATOM 1355 N N . ASP A 1 177 ? -7.551 -4.440 -14.374 1.00 90.44 177 ASP A N 1
ATOM 1356 C CA . ASP A 1 177 ? -6.637 -5.402 -13.752 1.00 90.44 177 ASP A CA 1
ATOM 1357 C C . ASP A 1 177 ? -7.183 -5.904 -12.401 1.00 90.44 177 ASP A C 1
ATOM 1359 O O . ASP A 1 177 ? -7.207 -7.117 -12.166 1.00 90.44 177 ASP A O 1
ATOM 1363 N N . VAL A 1 178 ? -7.700 -5.012 -11.543 1.00 92.62 178 VAL A N 1
ATOM 1364 C CA . VAL A 1 178 ? -8.343 -5.395 -10.269 1.00 92.62 178 VAL A CA 1
ATOM 1365 C C . VAL A 1 178 ? -9.562 -6.283 -10.521 1.00 92.62 178 VAL A C 1
ATOM 1367 O O . VAL A 1 178 ? -9.689 -7.352 -9.919 1.00 92.62 178 VAL A O 1
ATOM 1370 N N . LEU A 1 179 ? -10.441 -5.887 -11.446 1.00 91.88 179 LEU A N 1
ATOM 1371 C CA . LEU A 1 179 ? -11.627 -6.665 -11.813 1.00 91.88 179 LEU A CA 1
ATOM 1372 C C . LEU A 1 179 ? -11.251 -8.054 -12.331 1.00 91.88 179 LEU A C 1
ATOM 1374 O O . LEU A 1 179 ? -11.886 -9.045 -11.962 1.00 91.88 179 LEU A O 1
ATOM 1378 N N . ARG A 1 180 ? -10.192 -8.152 -13.143 1.00 88.62 180 ARG A N 1
ATOM 1379 C CA . ARG A 1 180 ? -9.677 -9.434 -13.630 1.00 88.62 180 ARG A CA 1
ATOM 1380 C C . ARG A 1 180 ? -9.259 -10.320 -12.465 1.00 88.62 180 ARG A C 1
ATOM 1382 O O . ARG A 1 180 ? -9.704 -11.464 -12.417 1.00 88.62 180 ARG A O 1
ATOM 1389 N N . VAL A 1 181 ? -8.484 -9.796 -11.513 1.00 85.75 181 VAL A N 1
ATOM 1390 C CA . VAL A 1 181 ? -8.071 -10.539 -10.312 1.00 85.75 181 VAL A CA 1
ATOM 1391 C C . VAL A 1 181 ? -9.284 -11.046 -9.540 1.00 85.75 181 VAL A C 1
ATOM 1393 O O . VAL A 1 181 ? -9.382 -12.242 -9.286 1.00 85.75 181 VAL A O 1
ATOM 1396 N N . VAL A 1 182 ? -10.259 -10.186 -9.250 1.00 85.25 182 VAL A N 1
ATOM 1397 C CA . VAL A 1 182 ? -11.450 -10.553 -8.464 1.00 85.25 182 VAL A CA 1
ATOM 1398 C C . VAL A 1 182 ? -12.331 -11.575 -9.195 1.00 85.25 182 VAL A C 1
ATOM 1400 O O . VAL A 1 182 ? -12.843 -12.512 -8.576 1.00 85.25 182 VAL A O 1
ATOM 1403 N N . SER A 1 183 ? -12.462 -11.451 -10.521 1.00 78.25 183 SER A N 1
ATOM 1404 C CA . SER A 1 183 ? -13.285 -12.336 -11.359 1.00 78.25 183 SER A CA 1
ATOM 1405 C C . SER A 1 183 ? -12.775 -13.780 -11.445 1.00 78.25 183 SER A C 1
ATOM 1407 O O . SER A 1 183 ? -13.548 -14.677 -11.781 1.00 78.25 183 SER A O 1
ATOM 1409 N N . MET A 1 184 ? -11.510 -14.045 -11.092 1.00 66.94 184 MET A N 1
ATOM 1410 C CA . MET A 1 184 ? -10.910 -15.384 -11.173 1.00 66.94 184 MET A CA 1
ATOM 1411 C C . MET A 1 184 ? -11.434 -16.394 -10.132 1.00 66.94 184 MET A C 1
ATOM 1413 O O . MET A 1 184 ? -10.949 -17.522 -10.084 1.00 66.94 184 MET A O 1
ATOM 1417 N N . GLY A 1 185 ? -12.469 -16.056 -9.354 1.00 64.06 185 GLY A N 1
ATOM 1418 C CA . GLY A 1 185 ? -13.306 -17.029 -8.642 1.00 64.06 185 GLY A CA 1
ATOM 1419 C C . GLY A 1 185 ? -13.164 -17.017 -7.115 1.00 64.06 185 GLY A C 1
ATOM 1420 O O . GLY A 1 185 ? -14.137 -16.679 -6.442 1.00 64.06 185 GLY A O 1
ATOM 1421 N N . PRO A 1 186 ? -12.008 -17.363 -6.509 1.00 63.59 186 PRO A N 1
ATOM 1422 C CA . PRO A 1 186 ? -11.915 -17.546 -5.060 1.00 63.59 186 PRO A CA 1
ATOM 1423 C C . PRO A 1 186 ? -11.724 -16.241 -4.272 1.00 63.59 186 PRO A C 1
ATOM 1425 O O . PRO A 1 186 ? -11.432 -16.319 -3.078 1.00 63.59 186 PRO A O 1
ATOM 1428 N N . TYR A 1 187 ? -11.861 -15.065 -4.898 1.00 66.56 187 TYR A N 1
ATOM 1429 C CA . TYR A 1 187 ? -11.508 -13.764 -4.305 1.00 66.56 187 TYR A CA 1
ATOM 1430 C C . TYR A 1 187 ? -12.683 -12.799 -4.099 1.00 66.56 187 TYR A C 1
ATOM 1432 O O . TYR A 1 187 ? -12.485 -11.721 -3.537 1.00 66.56 187 TYR A O 1
ATOM 1440 N N . TYR A 1 188 ? -13.905 -13.174 -4.492 1.00 70.12 188 TYR A N 1
ATOM 1441 C CA . TYR A 1 188 ? -15.090 -12.345 -4.254 1.00 70.12 188 TYR A CA 1
ATOM 1442 C C . TYR A 1 188 ? -15.240 -12.022 -2.755 1.00 70.12 188 TYR A C 1
ATOM 1444 O O . TYR A 1 188 ? -15.252 -12.929 -1.917 1.00 70.12 188 TYR A O 1
ATOM 1452 N N . GLY A 1 189 ? -15.314 -10.732 -2.403 1.00 72.06 189 GLY A N 1
ATOM 1453 C CA . GLY A 1 189 ? -15.420 -10.265 -1.014 1.00 72.06 189 GLY A CA 1
ATOM 1454 C C . GLY A 1 189 ? -14.164 -10.456 -0.149 1.00 72.06 189 GLY A C 1
ATOM 1455 O O . GLY A 1 189 ? -14.257 -10.415 1.085 1.00 72.06 189 GLY A O 1
ATOM 1456 N N . ARG A 1 190 ? -12.999 -10.717 -0.762 1.00 86.38 190 ARG A N 1
ATOM 1457 C CA . ARG A 1 190 ? -11.712 -10.901 -0.058 1.00 86.38 190 ARG A CA 1
ATOM 1458 C C . ARG A 1 190 ? -10.700 -9.790 -0.262 1.00 86.38 190 ARG A C 1
ATOM 1460 O O . ARG A 1 190 ? -9.709 -9.771 0.465 1.00 86.38 190 ARG A O 1
ATOM 1467 N N . ILE A 1 191 ? -10.938 -8.914 -1.229 1.00 91.81 191 ILE A N 1
ATOM 1468 C CA . ILE A 1 191 ? -10.105 -7.745 -1.479 1.00 91.81 191 ILE A CA 1
ATOM 1469 C C . ILE A 1 191 ? -10.870 -6.523 -0.993 1.00 91.81 191 ILE A C 1
ATOM 1471 O O . ILE A 1 191 ? -12.006 -6.278 -1.409 1.00 91.81 191 ILE A O 1
ATOM 1475 N N . THR A 1 192 ? -10.220 -5.775 -0.117 1.00 94.38 192 THR A N 1
ATOM 1476 C CA . THR A 1 192 ? -10.637 -4.443 0.294 1.00 94.38 192 THR A CA 1
ATOM 1477 C C . THR A 1 192 ? -9.614 -3.453 -0.251 1.00 94.38 192 THR A C 1
ATOM 1479 O O . THR A 1 192 ? -8.416 -3.689 -0.107 1.00 94.38 192 THR A O 1
ATOM 1482 N N . LEU A 1 193 ? -10.055 -2.375 -0.894 1.00 94.69 193 LEU A N 1
ATOM 1483 C CA . LEU A 1 193 ? -9.173 -1.283 -1.299 1.00 94.69 193 LEU A CA 1
ATOM 1484 C C . LEU A 1 193 ? -9.279 -0.138 -0.294 1.00 94.69 193 LEU A C 1
ATOM 1486 O O . LEU A 1 193 ? -10.371 0.374 -0.048 1.00 94.69 193 LEU A O 1
ATOM 1490 N N . GLU A 1 194 ? -8.138 0.236 0.269 1.00 93.50 194 GLU A N 1
ATOM 1491 C CA . GLU A 1 194 ? -7.929 1.414 1.102 1.00 93.50 194 GLU A CA 1
ATOM 1492 C C . GLU A 1 194 ? -7.590 2.585 0.175 1.00 93.50 194 GLU A C 1
ATOM 1494 O O . GLU A 1 194 ? -6.513 2.636 -0.425 1.00 93.50 194 GLU A O 1
ATOM 1499 N N . VAL A 1 195 ? -8.550 3.487 -0.012 1.00 89.38 195 VAL A N 1
ATOM 1500 C CA . VAL A 1 195 ? -8.395 4.656 -0.878 1.00 89.38 195 VAL A CA 1
ATOM 1501 C C . VAL A 1 195 ? -7.802 5.781 -0.049 1.00 89.38 195 VAL A C 1
ATOM 1503 O O . VAL A 1 195 ? -8.457 6.290 0.862 1.00 89.38 195 VAL A O 1
ATOM 1506 N N . THR A 1 196 ? -6.573 6.168 -0.378 1.00 73.69 196 THR A N 1
ATOM 1507 C CA . THR A 1 196 ? -5.917 7.318 0.246 1.00 73.69 196 THR A CA 1
ATOM 1508 C C . THR A 1 196 ? -6.391 8.614 -0.404 1.00 73.69 196 THR A C 1
ATOM 1510 O O . THR A 1 196 ? -6.762 8.656 -1.577 1.00 73.69 196 THR A O 1
ATOM 1513 N N . GLU A 1 197 ? -6.399 9.703 0.357 1.00 62.78 197 GLU A N 1
ATOM 1514 C CA . GLU A 1 197 ? -6.939 10.980 -0.117 1.00 62.78 197 GLU A CA 1
ATOM 1515 C C . GLU A 1 197 ? -6.016 11.712 -1.109 1.00 62.78 197 GLU A C 1
ATOM 1517 O O . GLU A 1 197 ? -6.473 12.505 -1.941 1.00 62.78 197 GLU A O 1
ATOM 1522 N N . SER A 1 198 ? -4.710 11.439 -1.030 1.00 51.72 198 SER A N 1
ATOM 1523 C CA . SER A 1 198 ? -3.685 12.203 -1.740 1.00 51.72 198 SER A CA 1
ATOM 1524 C C . SER A 1 198 ? -3.760 12.038 -3.267 1.00 51.72 198 SER A C 1
ATOM 1526 O O . SER A 1 198 ? -3.774 10.934 -3.811 1.00 51.72 198 SER A O 1
ATOM 1528 N N . GLY A 1 199 ? -3.796 13.179 -3.966 1.00 52.38 199 GLY A N 1
ATOM 1529 C CA . GLY A 1 199 ? -3.790 13.280 -5.427 1.00 52.38 199 GLY A CA 1
ATOM 1530 C C . GLY A 1 199 ? -4.964 14.099 -5.965 1.00 52.38 199 GLY A C 1
ATOM 1531 O O . GLY A 1 199 ? -6.123 13.734 -5.776 1.00 52.38 199 GLY A O 1
ATOM 1532 N N . GLU A 1 200 ? -4.668 15.199 -6.662 1.00 55.31 200 GLU A N 1
ATOM 1533 C CA . GLU A 1 200 ? -5.670 15.914 -7.458 1.00 55.31 200 GLU A CA 1
ATOM 1534 C C . GLU A 1 200 ? -6.043 15.053 -8.670 1.00 55.31 200 GLU A C 1
ATOM 1536 O O . GLU A 1 200 ? -5.214 14.796 -9.544 1.00 55.31 200 GLU A O 1
ATOM 1541 N N . VAL A 1 201 ? -7.289 14.586 -8.713 1.00 61.69 201 VAL A N 1
ATOM 1542 C CA . VAL A 1 201 ? -7.849 13.825 -9.833 1.00 61.69 201 VAL A CA 1
ATOM 1543 C C . VAL A 1 201 ? -9.251 14.331 -10.158 1.00 61.69 201 VAL A C 1
ATOM 1545 O O . VAL A 1 201 ? -9.923 14.893 -9.290 1.00 61.69 201 VAL A O 1
ATOM 1548 N N . ASP A 1 202 ? -9.700 14.119 -11.395 1.00 60.97 202 ASP A N 1
ATOM 1549 C CA . ASP A 1 202 ? -11.092 14.370 -11.775 1.00 60.97 202 ASP A CA 1
ATOM 1550 C C . ASP A 1 202 ? -12.018 13.431 -10.983 1.00 60.97 202 ASP A C 1
ATOM 1552 O O . ASP A 1 202 ? -11.843 12.208 -10.992 1.00 60.97 202 ASP A O 1
ATOM 1556 N N . SER A 1 203 ? -12.975 14.004 -10.250 1.00 63.59 203 SER A N 1
ATOM 1557 C CA . SER A 1 203 ? -13.860 13.257 -9.356 1.00 63.59 203 SER A CA 1
ATOM 1558 C C . SER A 1 203 ? -14.853 12.366 -10.104 1.00 63.59 203 SER A C 1
ATOM 1560 O O . SER A 1 203 ? -15.269 11.347 -9.555 1.00 63.59 203 SER A O 1
ATOM 1562 N N . GLY A 1 204 ? -15.201 12.694 -11.356 1.00 65.69 204 GLY A N 1
ATOM 1563 C CA . GLY A 1 204 ? -16.169 11.917 -12.137 1.00 65.69 204 GLY A CA 1
ATOM 1564 C C . GLY A 1 204 ? -15.668 10.521 -12.516 1.00 65.69 204 GLY A C 1
ATOM 1565 O O . GLY A 1 204 ? -16.416 9.545 -12.432 1.00 65.69 204 GLY A O 1
ATOM 1566 N N . ASP A 1 205 ? -14.390 10.414 -12.883 1.00 76.12 205 ASP A N 1
ATOM 1567 C CA . ASP A 1 205 ? -13.776 9.139 -13.269 1.00 76.12 205 ASP A CA 1
ATOM 1568 C C . ASP A 1 205 ? -13.570 8.219 -12.057 1.00 76.12 205 ASP A C 1
ATOM 1570 O O . ASP A 1 205 ? -13.722 6.999 -12.158 1.00 76.12 205 ASP A O 1
ATOM 1574 N N . LEU A 1 206 ? -13.281 8.802 -10.890 1.00 84.44 206 LEU A N 1
ATOM 1575 C CA . LEU A 1 206 ? -13.079 8.056 -9.652 1.00 84.44 206 LEU A CA 1
ATOM 1576 C C . LEU A 1 206 ? -14.363 7.355 -9.190 1.00 84.44 206 LEU A C 1
ATOM 1578 O O . LEU A 1 206 ? -14.344 6.150 -8.940 1.00 84.44 206 LEU A O 1
ATOM 1582 N N . ASP A 1 207 ? -15.481 8.079 -9.119 1.00 86.12 207 ASP A N 1
ATOM 1583 C CA . ASP A 1 207 ? -16.771 7.533 -8.677 1.00 86.12 207 ASP A CA 1
ATOM 1584 C C . ASP A 1 207 ? -17.231 6.365 -9.556 1.00 86.12 207 ASP A C 1
ATOM 1586 O O . ASP A 1 207 ? -17.646 5.314 -9.056 1.00 86.12 207 ASP A O 1
ATOM 1590 N N . ALA A 1 208 ? -17.109 6.514 -10.878 1.00 88.81 208 ALA A N 1
ATOM 1591 C CA . ALA A 1 208 ? -17.456 5.460 -11.822 1.00 88.81 208 ALA A CA 1
ATOM 1592 C C . ALA A 1 208 ? -16.606 4.198 -11.598 1.00 88.81 208 ALA A C 1
ATOM 1594 O O . ALA A 1 208 ? -17.134 3.082 -11.587 1.00 88.81 208 ALA A O 1
ATOM 1595 N N . SER A 1 209 ? -15.300 4.359 -11.380 1.00 92.31 209 SER A N 1
ATOM 1596 C CA . SER A 1 209 ? -14.394 3.251 -11.075 1.00 92.31 209 SER A CA 1
ATOM 1597 C C . SER A 1 209 ? -14.732 2.558 -9.756 1.00 92.31 209 SER A C 1
ATOM 1599 O O . SER A 1 209 ? -14.791 1.327 -9.712 1.00 92.31 209 SER A O 1
ATOM 1601 N N . LEU A 1 210 ? -15.005 3.317 -8.692 1.00 92.12 210 LEU A N 1
ATOM 1602 C CA . LEU A 1 210 ? -15.359 2.765 -7.382 1.00 92.12 210 LEU A CA 1
ATOM 1603 C C . LEU A 1 210 ? -16.674 1.981 -7.428 1.00 92.12 210 LEU A C 1
ATOM 1605 O O . LEU A 1 210 ? -16.752 0.886 -6.868 1.00 92.12 210 LEU A O 1
ATOM 1609 N N . HIS A 1 211 ? -17.673 2.474 -8.164 1.00 92.31 211 HIS A N 1
ATOM 1610 C CA . HIS A 1 211 ? -18.910 1.735 -8.412 1.00 92.31 211 HIS A CA 1
ATOM 1611 C C . HIS A 1 211 ? -18.659 0.410 -9.137 1.00 92.31 211 HIS A C 1
ATOM 1613 O O . HIS A 1 211 ? -19.114 -0.634 -8.671 1.00 92.31 211 HIS A O 1
ATOM 1619 N N . ARG A 1 212 ? -17.875 0.422 -10.224 1.00 93.56 212 ARG A N 1
ATOM 1620 C CA . ARG A 1 212 ? -17.532 -0.801 -10.975 1.00 93.56 212 ARG A CA 1
ATOM 1621 C C . ARG A 1 212 ? -16.849 -1.850 -10.096 1.00 93.56 212 ARG A C 1
ATOM 1623 O O . ARG A 1 212 ? -17.137 -3.038 -10.221 1.00 93.56 212 ARG A O 1
ATOM 1630 N N . LEU A 1 213 ? -15.937 -1.421 -9.226 1.00 93.62 213 LEU A N 1
ATOM 1631 C CA . LEU A 1 213 ? -15.226 -2.301 -8.296 1.00 93.62 213 LEU A CA 1
ATOM 1632 C C . LEU A 1 213 ? -16.167 -2.862 -7.223 1.00 93.62 213 LEU A C 1
ATOM 1634 O O . LEU A 1 213 ? -16.135 -4.064 -6.944 1.00 93.62 213 LEU A O 1
ATOM 1638 N N . CYS A 1 214 ? -17.037 -2.019 -6.666 1.00 91.81 214 CYS A N 1
ATOM 1639 C CA . CYS A 1 214 ? -18.037 -2.426 -5.683 1.00 91.81 214 CYS A CA 1
ATOM 1640 C C . CYS A 1 214 ? -19.015 -3.464 -6.257 1.00 91.81 214 CYS A C 1
ATOM 1642 O O . CYS A 1 214 ? -19.243 -4.501 -5.630 1.00 91.81 214 CYS A O 1
ATOM 1644 N N . ASP A 1 215 ? -19.502 -3.255 -7.484 1.00 90.69 215 ASP A N 1
ATOM 1645 C CA . ASP A 1 215 ? -20.383 -4.194 -8.195 1.00 90.69 215 ASP A CA 1
ATOM 1646 C C . ASP A 1 215 ? -19.722 -5.566 -8.428 1.00 90.69 215 ASP A C 1
ATOM 1648 O O . ASP A 1 215 ? -20.401 -6.592 -8.511 1.00 90.69 215 ASP A O 1
ATOM 1652 N N . ALA A 1 216 ? -18.389 -5.606 -8.491 1.00 89.88 216 ALA A N 1
ATOM 1653 C CA . ALA A 1 216 ? -17.607 -6.835 -8.595 1.00 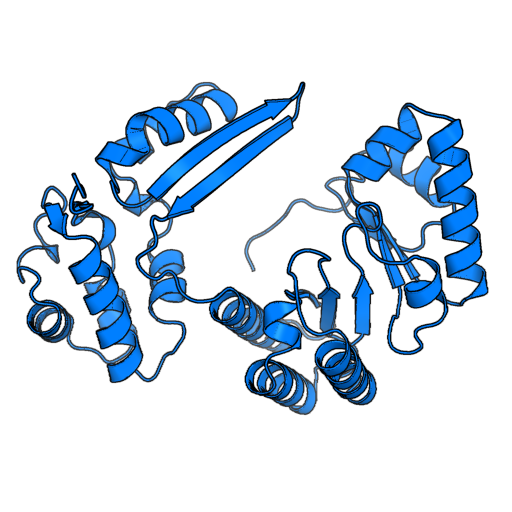89.88 216 ALA A CA 1
ATOM 1654 C C . ALA A 1 216 ? -17.296 -7.497 -7.237 1.00 89.88 216 ALA A C 1
ATOM 1656 O O . ALA A 1 216 ? -16.643 -8.542 -7.200 1.00 89.88 216 ALA A O 1
ATOM 1657 N N . GLY A 1 217 ? -17.767 -6.927 -6.124 1.00 88.94 217 GLY A N 1
ATOM 1658 C CA . GLY A 1 217 ? -17.573 -7.458 -4.775 1.00 88.94 217 GLY A CA 1
ATOM 1659 C C . GLY A 1 217 ? -16.265 -7.040 -4.103 1.00 88.94 217 GLY A C 1
ATOM 1660 O O . GLY A 1 217 ? -15.837 -7.713 -3.161 1.00 88.94 217 GLY A O 1
ATOM 1661 N N . VAL A 1 218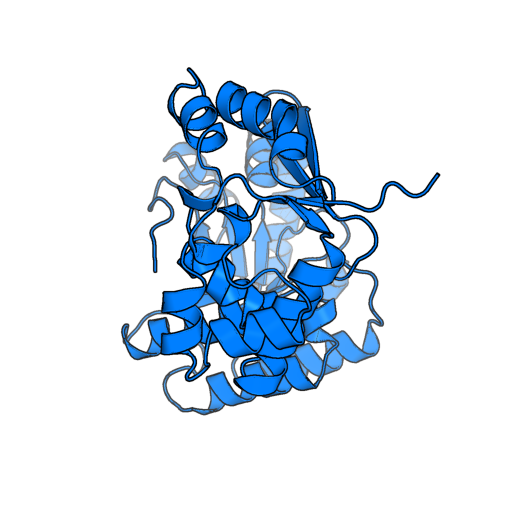 ? -15.624 -5.967 -4.576 1.00 92.81 218 VAL A N 1
ATOM 1662 C CA . VAL A 1 218 ? -14.506 -5.312 -3.880 1.00 92.81 218 VAL A CA 1
ATOM 1663 C C . VAL A 1 218 ? -15.070 -4.389 -2.802 1.00 92.81 218 VAL A C 1
ATOM 1665 O O . VAL A 1 218 ? -15.932 -3.557 -3.077 1.00 92.81 218 VAL A O 1
ATOM 1668 N N . GLU A 1 219 ? -14.592 -4.521 -1.566 1.00 94.06 219 GLU A N 1
ATOM 1669 C CA . GLU A 1 219 ? -14.954 -3.580 -0.500 1.00 94.06 219 GLU A CA 1
ATOM 1670 C C . GLU A 1 219 ? -14.080 -2.324 -0.607 1.00 94.06 219 GLU A C 1
ATOM 1672 O O . GLU A 1 219 ? -12.869 -2.430 -0.776 1.00 94.06 219 GLU A O 1
ATOM 1677 N N . ILE A 1 220 ? -14.669 -1.135 -0.486 1.00 93.94 220 ILE A N 1
ATOM 1678 C CA . ILE A 1 220 ? -13.926 0.132 -0.513 1.00 93.94 220 ILE A CA 1
ATOM 1679 C C . ILE A 1 220 ? -13.915 0.740 0.887 1.00 93.94 220 ILE A C 1
ATOM 1681 O O . ILE A 1 220 ? -14.973 0.926 1.491 1.00 93.94 220 ILE A O 1
ATOM 1685 N N . VAL A 1 221 ? -12.734 1.062 1.401 1.00 93.44 221 VAL A N 1
ATOM 1686 C CA . VAL A 1 221 ? -12.540 1.753 2.679 1.00 93.44 221 VAL A CA 1
ATOM 1687 C C . VAL A 1 221 ? -11.769 3.039 2.424 1.00 93.44 221 VAL A C 1
ATOM 1689 O O . VAL A 1 221 ? -10.803 3.039 1.670 1.00 93.44 221 VAL A O 1
ATOM 1692 N N . ILE A 1 222 ? -12.197 4.137 3.042 1.00 90.44 222 ILE A N 1
ATOM 1693 C CA . ILE A 1 222 ? -11.440 5.393 3.001 1.00 90.44 222 ILE A CA 1
ATOM 1694 C C . ILE A 1 222 ? -10.365 5.354 4.083 1.00 90.44 222 ILE A C 1
ATOM 1696 O O . ILE A 1 222 ? -10.694 5.117 5.250 1.00 90.44 222 ILE A O 1
ATOM 1700 N N . ASP A 1 223 ? -9.111 5.558 3.689 1.00 87.25 223 ASP A N 1
ATOM 1701 C CA . ASP A 1 223 ? -7.974 5.590 4.610 1.00 87.25 223 ASP A CA 1
ATOM 1702 C C . ASP A 1 223 ? -7.685 7.010 5.111 1.00 87.25 223 ASP A C 1
ATOM 1704 O O . ASP A 1 223 ? -8.018 7.984 4.435 1.00 87.25 223 ASP A O 1
ATOM 1708 N N . ASP A 1 224 ? -7.094 7.117 6.303 1.00 76.94 224 ASP A N 1
ATOM 1709 C CA . ASP A 1 224 ? -6.713 8.382 6.953 1.00 76.94 224 ASP A CA 1
ATOM 1710 C C . ASP A 1 224 ? -7.822 9.455 6.991 1.00 76.94 224 ASP A C 1
ATOM 1712 O O . ASP A 1 224 ? -7.639 10.611 6.604 1.00 76.94 224 ASP A O 1
ATOM 1716 N N . LEU A 1 225 ? -9.005 9.093 7.505 1.00 70.81 225 LEU A N 1
ATOM 1717 C CA . LEU A 1 225 ? -10.141 10.017 7.584 1.00 70.81 225 LEU A CA 1
ATOM 1718 C C . LEU A 1 225 ? -9.855 11.204 8.534 1.00 70.81 225 LEU A C 1
ATOM 1720 O O . LEU A 1 225 ? -10.079 11.120 9.745 1.00 70.81 225 LEU A O 1
ATOM 1724 N N . GLY A 1 226 ? -9.393 12.331 7.981 1.00 55.50 226 GLY A N 1
ATOM 1725 C CA . GLY A 1 226 ? -9.059 13.527 8.761 1.00 55.50 226 GLY A CA 1
ATOM 1726 C C . GLY A 1 226 ? -8.537 14.745 7.990 1.00 55.50 226 GLY A C 1
ATOM 1727 O O . GLY A 1 226 ? -8.689 15.850 8.517 1.00 55.50 226 GLY A O 1
ATOM 1728 N N . ASP A 1 227 ? -7.994 14.579 6.776 1.00 48.59 227 ASP A N 1
ATOM 1729 C CA . ASP A 1 227 ? -7.197 15.631 6.119 1.00 48.59 227 ASP A CA 1
ATOM 1730 C C . ASP A 1 227 ? -7.860 16.326 4.899 1.00 48.59 227 ASP A C 1
ATOM 1732 O O . ASP A 1 227 ? -7.418 17.414 4.524 1.00 48.59 227 ASP A O 1
ATOM 1736 N N . GLY A 1 228 ? -8.996 15.826 4.386 1.00 46.16 228 GLY A N 1
ATOM 1737 C CA . GLY A 1 228 ? -9.783 16.513 3.342 1.00 46.16 228 GLY A CA 1
ATOM 1738 C C . GLY A 1 228 ? -10.826 15.696 2.543 1.00 46.16 228 GLY A C 1
ATOM 1739 O O . GLY A 1 228 ? -11.493 16.276 1.682 1.00 46.16 228 GLY A O 1
ATOM 1740 N N . PHE A 1 229 ? -11.078 14.409 2.832 1.00 55.56 229 PHE A N 1
ATOM 1741 C CA . PHE A 1 229 ? -12.265 13.716 2.304 1.00 55.56 229 PHE A CA 1
ATOM 1742 C C . PHE A 1 229 ? -13.538 14.321 2.917 1.00 55.56 229 PHE A C 1
ATOM 1744 O O . PHE A 1 229 ? -13.648 14.477 4.138 1.00 55.56 229 PHE A O 1
ATOM 1751 N N . ASN A 1 230 ? -14.527 14.649 2.084 1.00 69.06 230 ASN A N 1
ATOM 1752 C CA . ASN A 1 230 ? -15.798 15.172 2.568 1.00 69.06 230 ASN A CA 1
ATOM 1753 C C . ASN A 1 230 ? -16.554 14.070 3.333 1.00 69.06 230 ASN A C 1
ATOM 1755 O O . ASN A 1 230 ? -17.039 13.105 2.744 1.00 69.06 230 ASN A O 1
ATOM 1759 N N . GLN A 1 231 ? -16.633 14.205 4.660 1.00 76.88 231 GLN A N 1
ATOM 1760 C CA . GLN A 1 231 ? -17.258 13.211 5.540 1.00 76.88 231 GLN A CA 1
ATOM 1761 C C . GLN A 1 231 ? -18.700 12.906 5.124 1.00 76.88 231 GLN A C 1
ATOM 1763 O O . GLN A 1 231 ? -19.109 11.749 5.183 1.00 76.88 231 GLN A O 1
ATOM 1768 N N . ASP A 1 232 ? -19.439 13.911 4.655 1.00 77.56 232 ASP A N 1
ATOM 1769 C CA . ASP A 1 232 ? -20.826 13.741 4.222 1.00 77.56 232 ASP A CA 1
ATOM 1770 C C . ASP A 1 232 ? -20.903 12.899 2.940 1.00 77.56 232 ASP A C 1
ATOM 1772 O O . ASP A 1 232 ? -21.667 11.940 2.870 1.00 77.56 232 ASP A O 1
ATOM 1776 N N . GLU A 1 233 ? -20.032 13.171 1.965 1.00 77.94 233 GLU A N 1
ATOM 1777 C CA . GLU A 1 233 ? -19.936 12.391 0.725 1.00 77.94 233 GLU A CA 1
ATOM 1778 C C . GLU A 1 233 ? -19.570 10.930 1.016 1.00 77.94 233 GLU A C 1
ATOM 1780 O O . GLU A 1 233 ? -20.193 10.008 0.493 1.00 77.94 233 GLU A O 1
ATOM 1785 N N . MET A 1 234 ? -18.635 10.695 1.943 1.00 84.44 234 MET A N 1
ATOM 1786 C CA . MET A 1 234 ? -18.289 9.345 2.394 1.00 84.44 234 MET A CA 1
ATOM 1787 C C . MET A 1 234 ? -19.483 8.635 3.046 1.00 84.44 234 MET A C 1
ATOM 1789 O O . MET A 1 234 ? -19.678 7.433 2.832 1.00 84.44 234 MET A O 1
ATOM 1793 N N . LEU A 1 235 ? -20.250 9.348 3.881 1.00 84.25 235 LEU A N 1
ATOM 1794 C CA . LEU A 1 235 ? -21.410 8.814 4.601 1.00 84.25 235 LEU A CA 1
ATOM 1795 C C . LEU A 1 235 ? -22.553 8.452 3.640 1.00 84.25 235 LEU A C 1
ATOM 1797 O O . LEU A 1 235 ? -23.215 7.433 3.843 1.00 84.25 235 LEU A O 1
ATOM 1801 N N . GLU A 1 236 ? -22.741 9.227 2.577 1.00 86.31 236 GLU A N 1
ATOM 1802 C CA . GLU A 1 236 ? -23.790 9.011 1.577 1.00 86.31 236 GLU A CA 1
ATOM 1803 C C . GLU A 1 236 ? -23.391 8.006 0.483 1.00 86.31 236 GLU A C 1
ATOM 1805 O O . GLU A 1 236 ? -24.249 7.298 -0.052 1.00 86.31 236 GLU A O 1
ATOM 1810 N N . ALA A 1 237 ? -22.096 7.881 0.176 1.00 86.69 237 ALA A N 1
ATOM 1811 C CA . ALA A 1 237 ? -21.599 7.010 -0.884 1.00 86.69 237 ALA A CA 1
ATOM 1812 C C . ALA A 1 237 ? -21.899 5.528 -0.608 1.00 86.69 237 ALA A C 1
ATOM 1814 O O . ALA A 1 237 ? -21.357 4.912 0.315 1.00 86.69 237 ALA A O 1
ATOM 1815 N N . SER A 1 238 ? -22.741 4.923 -1.447 1.00 87.44 238 SER A N 1
ATOM 1816 C CA . SER A 1 238 ? -23.151 3.516 -1.311 1.00 87.44 238 SER A CA 1
ATOM 1817 C C . SER A 1 238 ? -22.018 2.511 -1.553 1.00 87.44 238 SER A C 1
ATOM 1819 O O . SER A 1 238 ? -22.048 1.420 -0.987 1.00 87.44 238 SER A O 1
ATOM 1821 N N . TYR A 1 239 ? -21.006 2.887 -2.341 1.00 88.50 239 TYR A N 1
ATOM 1822 C CA . TYR A 1 239 ? -19.844 2.044 -2.636 1.00 88.50 239 TYR A CA 1
ATOM 1823 C C . TYR A 1 239 ? -18.828 1.989 -1.483 1.00 88.50 239 TYR A C 1
ATOM 1825 O O . TYR A 1 239 ? -17.998 1.081 -1.440 1.00 88.50 239 TYR A O 1
ATOM 1833 N N . VAL A 1 240 ? -18.884 2.932 -0.531 1.00 91.62 240 VAL A N 1
ATOM 1834 C CA . VAL A 1 240 ? -17.960 2.971 0.612 1.00 91.62 240 VAL A CA 1
ATOM 1835 C C . VAL A 1 240 ? -18.461 2.066 1.734 1.00 91.62 240 VAL A C 1
ATOM 1837 O O . VAL A 1 240 ? -19.492 2.326 2.363 1.00 91.62 240 VAL A O 1
ATOM 1840 N N . ARG A 1 241 ? -17.674 1.036 2.046 1.00 94.19 241 ARG A N 1
ATOM 1841 C CA . ARG A 1 241 ? -17.933 0.068 3.115 1.00 94.19 241 ARG A CA 1
ATOM 1842 C C . ARG A 1 241 ? -17.626 0.618 4.506 1.00 94.19 241 ARG A C 1
ATOM 1844 O O . ARG A 1 241 ? -18.266 0.212 5.480 1.00 94.19 241 ARG A O 1
ATOM 1851 N N . GLY A 1 242 ? -16.642 1.500 4.614 1.00 93.56 242 GLY A N 1
ATOM 1852 C CA . GLY A 1 242 ? -16.177 2.013 5.893 1.00 93.56 242 GLY A CA 1
ATOM 1853 C C . GLY A 1 242 ? -15.050 3.019 5.768 1.00 93.56 242 GLY A C 1
ATOM 1854 O O . GLY A 1 242 ? -14.660 3.407 4.669 1.00 93.56 242 GLY A O 1
ATOM 1855 N N . CYS A 1 243 ? -14.522 3.411 6.916 1.00 92.69 243 CYS A N 1
ATOM 1856 C CA . CYS A 1 243 ? -13.367 4.284 7.018 1.00 92.69 243 CYS A CA 1
ATOM 1857 C C . CYS A 1 243 ? -12.386 3.794 8.077 1.00 92.69 243 CYS A C 1
ATOM 1859 O O . CYS A 1 243 ? -12.734 3.045 9.001 1.00 92.69 243 CYS A O 1
ATOM 1861 N N . LYS A 1 244 ? -11.149 4.241 7.917 1.00 92.88 244 LYS A N 1
ATOM 1862 C CA . LYS A 1 244 ? -10.016 3.890 8.748 1.00 92.88 244 LYS A CA 1
ATOM 1863 C C . LYS A 1 244 ? -9.397 5.157 9.326 1.00 92.88 244 LYS A C 1
ATOM 1865 O O . LYS A 1 244 ? -9.333 6.200 8.680 1.00 92.88 244 LYS A O 1
ATOM 1870 N N . PHE A 1 245 ? -9.042 5.070 10.598 1.00 91.44 245 PHE A N 1
ATOM 1871 C CA . PHE A 1 245 ? -8.508 6.167 11.387 1.00 91.44 245 PHE A CA 1
ATOM 1872 C C . PHE A 1 245 ? -7.059 5.849 11.747 1.00 91.44 245 PHE A C 1
ATOM 1874 O O . PHE A 1 245 ? -6.775 4.774 12.281 1.00 91.44 245 PHE A O 1
ATOM 1881 N N . SER A 1 246 ? -6.170 6.803 11.489 1.00 87.75 246 SER A N 1
ATOM 1882 C CA . SER A 1 246 ? -4.725 6.657 11.665 1.00 87.75 246 SER A CA 1
ATOM 1883 C C . SER A 1 246 ? -4.289 6.529 13.128 1.00 87.75 246 SER A C 1
ATOM 1885 O O . SER A 1 246 ? -5.006 6.927 14.057 1.00 87.75 246 SER A O 1
ATOM 1887 N N . CYS A 1 247 ? -3.053 6.070 13.343 1.00 86.69 247 CYS A N 1
ATOM 1888 C CA . CYS A 1 247 ? -2.410 6.114 14.660 1.00 86.69 247 CYS A CA 1
ATOM 1889 C C . CYS A 1 247 ? -2.358 7.544 15.236 1.00 86.69 247 CYS A C 1
ATOM 1891 O O . CYS A 1 247 ? -2.605 7.737 16.425 1.00 86.69 247 CYS A O 1
ATOM 1893 N N . THR A 1 248 ? -2.167 8.567 14.396 1.00 86.00 248 THR A N 1
ATOM 1894 C CA . THR A 1 248 ? -2.196 9.976 14.819 1.00 86.00 248 THR A CA 1
ATOM 1895 C C . THR A 1 248 ? -3.572 10.380 15.352 1.00 86.00 248 THR A C 1
ATOM 1897 O O . THR A 1 248 ? -3.681 11.162 16.301 1.00 86.00 248 THR A O 1
ATOM 1900 N N . THR A 1 249 ? -4.655 9.830 14.791 1.00 87.56 249 THR A N 1
ATOM 1901 C CA . THR A 1 249 ? -6.001 10.044 15.337 1.00 87.56 249 THR A CA 1
ATOM 1902 C C . THR A 1 249 ? -6.118 9.423 16.725 1.00 87.56 249 THR A C 1
ATOM 1904 O O . THR A 1 249 ? -6.596 10.085 17.649 1.00 87.56 249 THR A O 1
ATOM 1907 N N . LEU A 1 250 ? -5.631 8.192 16.904 1.00 90.19 250 LEU A N 1
ATOM 1908 C CA . LEU A 1 250 ? -5.611 7.520 18.203 1.00 90.19 250 LEU A CA 1
ATOM 1909 C C . LEU A 1 250 ? -4.836 8.316 19.264 1.00 90.19 250 LEU A C 1
ATOM 1911 O O . LEU A 1 250 ? -5.334 8.509 20.373 1.00 90.19 250 LEU A O 1
ATOM 1915 N N . GLU A 1 251 ? -3.657 8.831 18.926 1.00 88.06 251 GLU A N 1
ATOM 1916 C CA . GLU A 1 251 ? -2.853 9.668 19.823 1.00 88.06 251 GLU A CA 1
ATOM 1917 C C . GLU A 1 251 ? -3.617 10.925 20.260 1.00 88.06 251 GLU A C 1
ATOM 1919 O O . GLU A 1 251 ? -3.689 11.251 21.450 1.00 88.06 251 GLU A O 1
ATOM 1924 N N . ARG A 1 252 ? -4.283 11.607 19.320 1.00 87.88 252 ARG A N 1
ATOM 1925 C CA . ARG A 1 252 ? -5.089 12.800 19.626 1.00 87.88 252 ARG A CA 1
ATOM 1926 C C . ARG A 1 252 ? -6.311 12.483 20.497 1.00 87.88 252 ARG A C 1
ATOM 1928 O O . ARG A 1 252 ? -6.683 13.317 21.326 1.00 87.88 252 ARG A O 1
ATOM 1935 N N . LEU A 1 253 ? -6.919 11.300 20.356 1.00 88.62 253 LEU A N 1
ATOM 1936 C CA . LEU A 1 253 ? -8.026 10.838 21.214 1.00 88.62 253 LEU A CA 1
ATOM 1937 C C . LEU A 1 253 ? -7.614 10.684 22.682 1.00 88.62 253 LEU A C 1
ATOM 1939 O O . LEU A 1 253 ? -8.426 10.927 23.585 1.00 88.62 253 LEU A O 1
ATOM 1943 N N . LEU A 1 254 ? -6.369 10.275 22.925 1.00 86.31 254 LEU A N 1
ATOM 1944 C CA . LEU A 1 254 ? -5.824 10.104 24.270 1.00 86.31 254 LEU A CA 1
ATOM 1945 C C . LEU A 1 254 ? -5.545 11.456 24.939 1.00 86.31 254 LEU A C 1
ATOM 1947 O O . LEU A 1 254 ? -5.779 11.602 26.138 1.00 86.31 254 LEU A O 1
ATOM 1951 N N . MET A 1 255 ? -5.123 12.456 24.161 1.00 88.38 255 MET A N 1
ATOM 1952 C CA . MET A 1 255 ? -4.674 13.752 24.680 1.00 88.38 255 MET A CA 1
ATOM 1953 C C . MET A 1 255 ? -5.771 14.826 24.758 1.00 88.38 255 MET A C 1
ATOM 1955 O O . MET A 1 255 ? -5.662 15.754 25.559 1.00 88.38 255 MET A O 1
ATOM 1959 N N . CYS A 1 256 ? -6.819 14.752 23.927 1.00 89.88 256 CYS A N 1
ATOM 1960 C CA . CYS A 1 256 ? -7.764 15.857 23.741 1.00 89.88 256 CYS A CA 1
ATOM 1961 C C . CYS A 1 256 ? -9.236 15.419 23.809 1.00 89.88 256 CYS A C 1
ATOM 1963 O O . CYS A 1 256 ? -9.756 14.778 22.894 1.00 89.88 256 CYS A O 1
ATOM 1965 N N . GLU A 1 257 ? -9.951 15.867 24.847 1.00 89.94 257 GLU A N 1
ATOM 1966 C CA . GLU A 1 257 ? -11.384 15.578 25.032 1.00 89.94 257 GLU A CA 1
ATOM 1967 C C . GLU A 1 257 ? -12.249 16.101 23.877 1.00 89.94 257 GLU A C 1
ATOM 1969 O O . GLU A 1 257 ? -13.178 15.436 23.427 1.00 89.94 257 GLU A O 1
ATOM 1974 N N . GLN A 1 258 ? -11.922 17.279 23.340 1.00 87.88 258 GLN A N 1
ATOM 1975 C CA . GLN A 1 258 ? -12.662 17.840 22.211 1.00 87.88 258 GLN A CA 1
ATOM 1976 C C . GLN A 1 258 ? -12.527 16.963 20.958 1.00 87.88 258 GLN A C 1
ATOM 1978 O O . GLN A 1 258 ? -13.508 16.757 20.242 1.00 87.88 258 GLN A O 1
ATOM 1983 N N . THR A 1 259 ? -11.333 16.422 20.702 1.00 87.19 259 THR A N 1
ATOM 1984 C CA . THR A 1 259 ? -11.109 15.467 19.608 1.00 87.19 259 THR A CA 1
ATOM 1985 C C . THR A 1 259 ? -11.873 14.176 19.861 1.00 87.19 259 THR A C 1
ATOM 1987 O O . THR A 1 259 ? -12.541 13.681 18.956 1.00 87.19 259 THR A O 1
ATOM 1990 N N . ARG A 1 260 ? -11.871 13.683 21.105 1.00 90.25 260 ARG A N 1
ATOM 1991 C CA . ARG A 1 260 ? -12.650 12.505 21.501 1.00 90.25 260 ARG A CA 1
ATOM 1992 C C . ARG A 1 260 ? -14.139 12.670 21.219 1.00 90.25 260 ARG A C 1
ATOM 1994 O O . ARG A 1 260 ? -14.739 11.776 20.629 1.00 90.25 260 ARG A O 1
ATOM 2001 N N . GLN A 1 261 ? -14.721 13.819 21.554 1.00 90.44 261 GLN A N 1
ATOM 2002 C CA . GLN A 1 261 ? -16.128 14.089 21.262 1.00 90.44 261 GLN A CA 1
ATOM 2003 C C . GLN A 1 261 ? -16.408 14.147 19.753 1.00 90.44 261 GLN A C 1
ATOM 2005 O O . GLN A 1 261 ? -17.403 13.586 19.296 1.00 90.44 261 GLN A O 1
ATOM 2010 N N . LYS A 1 262 ? -15.536 14.799 18.971 1.00 89.31 262 LYS A N 1
ATOM 2011 C CA . LYS A 1 262 ? -15.680 14.884 17.507 1.00 89.31 262 LYS A CA 1
ATOM 2012 C C . LYS A 1 262 ? -15.644 13.504 16.853 1.00 89.31 262 LYS A C 1
ATOM 2014 O O . LYS A 1 262 ? -16.546 13.170 16.093 1.00 89.31 262 LYS A O 1
ATOM 2019 N N . VAL A 1 263 ? -14.638 12.697 17.184 1.00 90.31 263 VAL A N 1
ATOM 2020 C CA . VAL A 1 263 ? -14.491 11.344 16.633 1.00 90.31 263 VAL A CA 1
ATOM 2021 C C . VAL A 1 263 ? -15.624 10.436 17.102 1.00 90.31 263 VAL A C 1
ATOM 2023 O O . VAL A 1 263 ? -16.149 9.686 16.295 1.00 90.31 263 VAL A O 1
ATOM 2026 N N . SER A 1 264 ? -16.072 10.541 18.358 1.00 92.12 264 SER A N 1
ATOM 2027 C CA . SER A 1 264 ? -17.235 9.789 18.854 1.00 92.12 264 SER A CA 1
ATOM 2028 C C . SER A 1 264 ? -18.501 10.074 18.033 1.00 92.12 264 SER A C 1
ATOM 2030 O O . SER A 1 264 ? -19.196 9.150 17.610 1.00 92.12 264 SER A O 1
ATOM 2032 N N . ASN A 1 265 ? -18.766 11.347 17.719 1.00 92.12 265 ASN A N 1
ATOM 2033 C CA . ASN A 1 265 ? -19.900 11.732 16.874 1.00 92.12 265 ASN A CA 1
ATOM 2034 C C . ASN A 1 265 ? -19.765 11.192 15.440 1.00 92.12 265 ASN A C 1
ATOM 2036 O O . ASN A 1 265 ? -20.748 10.734 14.854 1.00 92.12 265 ASN A O 1
ATOM 2040 N N . LEU A 1 266 ? -18.554 11.234 14.879 1.00 91.06 266 LEU A N 1
ATOM 2041 C CA . LEU A 1 266 ? -18.279 10.703 13.546 1.00 91.06 266 LEU A CA 1
ATOM 2042 C C . LEU A 1 266 ? -18.450 9.181 13.507 1.00 91.06 266 LEU A C 1
ATOM 2044 O O . LEU A 1 266 ? -19.148 8.672 12.637 1.00 91.06 266 LEU A O 1
ATOM 2048 N N . VAL A 1 267 ? -17.917 8.460 14.497 1.00 94.06 267 VAL A N 1
ATOM 2049 C CA . VAL A 1 267 ? -18.117 7.013 14.643 1.00 94.06 267 VAL A CA 1
ATOM 2050 C C . VAL A 1 267 ? -19.606 6.687 14.727 1.00 94.06 267 VAL A C 1
ATOM 2052 O O . VAL A 1 267 ? -20.077 5.820 13.995 1.00 94.06 267 VAL A O 1
ATOM 2055 N N . ALA A 1 268 ? -20.376 7.412 15.542 1.00 94.12 268 ALA A N 1
ATOM 2056 C CA . ALA A 1 268 ? -21.823 7.224 15.627 1.00 94.12 268 ALA A CA 1
ATOM 2057 C C . ALA A 1 268 ? -22.534 7.448 14.276 1.00 94.12 268 ALA A C 1
ATOM 2059 O O . ALA A 1 268 ? -23.459 6.705 13.945 1.00 94.12 268 ALA A O 1
ATOM 2060 N N . SER A 1 269 ? -22.077 8.420 13.482 1.00 93.44 269 SER A N 1
ATOM 2061 C CA . SER A 1 269 ? -22.619 8.717 12.147 1.00 93.44 269 SER A CA 1
ATOM 2062 C C . SER A 1 269 ? -22.268 7.633 11.119 1.00 93.44 269 SER A C 1
ATOM 2064 O O . SER A 1 269 ? -23.109 7.229 10.314 1.00 93.44 269 SER A O 1
ATOM 2066 N N . CYS A 1 270 ? -21.054 7.080 11.182 1.00 93.44 270 CYS A N 1
ATOM 2067 C CA . CYS A 1 270 ? -20.678 5.920 10.375 1.00 93.44 270 CYS A CA 1
ATOM 2068 C C . CYS A 1 270 ? -21.560 4.711 10.716 1.00 93.44 270 CYS A C 1
ATOM 2070 O O . CYS A 1 270 ? -22.099 4.068 9.816 1.00 93.44 270 CYS A O 1
ATOM 2072 N N . LYS A 1 271 ? -21.792 4.442 12.009 1.00 93.56 271 LYS A N 1
ATOM 2073 C CA . LYS A 1 271 ? -22.668 3.347 12.459 1.00 93.56 271 LYS A CA 1
ATOM 2074 C C . LYS A 1 271 ? -24.101 3.499 11.973 1.00 93.56 271 LYS A C 1
ATOM 2076 O O . LYS A 1 271 ? -24.677 2.523 11.497 1.00 93.56 271 LYS A O 1
ATOM 2081 N N . SER A 1 272 ? -24.686 4.693 12.101 1.00 94.12 272 SER A N 1
ATOM 2082 C CA . SER A 1 272 ? -26.060 4.944 11.643 1.00 94.12 272 SER A CA 1
ATOM 2083 C C . SER A 1 272 ? -26.199 4.764 10.131 1.00 94.12 272 SER A C 1
ATOM 2085 O O . SER A 1 272 ? -27.259 4.357 9.664 1.00 94.12 272 SER A O 1
ATOM 2087 N N . SER A 1 273 ? -25.109 4.978 9.392 1.00 92.44 273 SER A N 1
ATOM 2088 C CA . SER A 1 273 ? -25.008 4.767 7.944 1.00 92.44 273 SER A CA 1
ATOM 2089 C C . SER A 1 273 ? -24.531 3.354 7.564 1.00 92.44 273 SER A C 1
ATOM 2091 O O . SER A 1 273 ? -24.231 3.097 6.402 1.00 92.44 273 SER A O 1
ATOM 2093 N N . ASN A 1 274 ? -24.461 2.422 8.526 1.00 93.38 274 ASN A N 1
ATOM 2094 C CA . ASN A 1 274 ? -24.010 1.034 8.345 1.00 93.38 274 ASN A CA 1
ATOM 2095 C C . ASN A 1 274 ? -22.583 0.892 7.764 1.00 93.38 274 ASN A C 1
ATOM 2097 O O . ASN A 1 274 ? -22.276 -0.061 7.038 1.00 93.38 274 ASN A O 1
ATOM 2101 N N . LYS A 1 275 ? -21.703 1.839 8.099 1.00 94.69 275 LYS A N 1
ATOM 2102 C CA . LYS A 1 275 ? -20.297 1.866 7.690 1.00 94.69 275 LYS A CA 1
ATOM 2103 C C . LYS A 1 275 ? -19.394 1.355 8.802 1.00 94.69 275 LYS A C 1
ATOM 2105 O O . LYS A 1 275 ? -19.586 1.682 9.974 1.00 94.69 275 LYS A O 1
ATOM 2110 N N . LEU A 1 276 ? -18.411 0.545 8.416 1.00 95.56 276 LEU A N 1
ATOM 2111 C CA . LEU A 1 276 ? -17.392 0.033 9.329 1.00 95.56 276 LEU A CA 1
ATOM 2112 C C . LEU A 1 276 ? -16.442 1.155 9.747 1.00 95.56 276 LEU A C 1
ATOM 2114 O O . LEU A 1 276 ? -16.071 1.991 8.927 1.00 95.56 276 LEU A O 1
ATOM 2118 N N . VAL A 1 277 ? -16.018 1.131 11.007 1.00 95.62 277 VAL A N 1
ATOM 2119 C CA . VAL A 1 277 ? -14.985 2.034 11.525 1.00 95.62 277 VAL A CA 1
ATOM 2120 C C . VAL A 1 277 ? -13.791 1.241 12.042 1.00 95.62 277 VAL A C 1
ATOM 2122 O O . VAL A 1 277 ? -13.918 0.405 12.942 1.00 95.62 277 VAL A O 1
ATOM 2125 N N . VAL A 1 278 ? -12.621 1.508 11.469 1.00 95.94 278 VAL A N 1
ATOM 2126 C CA . VAL A 1 278 ? -11.352 0.856 11.813 1.00 95.94 278 VAL A CA 1
ATOM 2127 C C . VAL A 1 278 ? -10.421 1.868 12.468 1.00 95.94 278 VAL A C 1
ATOM 2129 O O . VAL A 1 278 ? -10.352 3.004 12.017 1.00 95.94 278 VAL A O 1
ATOM 2132 N N . ILE A 1 279 ? -9.697 1.475 13.514 1.00 95.38 279 ILE A N 1
ATOM 2133 C CA . ILE A 1 279 ? -8.661 2.313 14.137 1.00 95.38 279 ILE A CA 1
ATOM 2134 C C . ILE A 1 279 ? -7.308 1.602 14.113 1.00 95.38 279 ILE A C 1
ATOM 2136 O O . ILE A 1 279 ? -7.199 0.425 14.481 1.00 95.38 279 ILE A O 1
ATOM 2140 N N . GLU A 1 280 ? -6.281 2.326 13.685 1.00 93.81 280 GLU A N 1
ATOM 2141 C CA . GLU A 1 280 ? -4.891 1.882 13.678 1.00 93.81 280 GLU A CA 1
ATOM 2142 C C . GLU A 1 280 ? -4.118 2.314 14.933 1.00 93.81 280 GLU A C 1
ATOM 2144 O O . GLU A 1 280 ? -4.567 3.149 15.717 1.00 93.81 280 GLU A O 1
ATOM 2149 N N . GLY A 1 281 ? -2.922 1.747 15.125 1.00 92.69 281 GLY A N 1
ATOM 2150 C CA . GLY A 1 281 ? -2.022 2.102 16.228 1.00 92.69 281 GLY A CA 1
ATOM 2151 C C . GLY A 1 281 ? -2.399 1.486 17.582 1.00 92.69 281 GLY A C 1
ATOM 2152 O O . GLY A 1 281 ? -1.992 1.974 18.636 1.00 92.69 281 GLY A O 1
ATOM 2153 N N . ILE A 1 282 ? -3.195 0.413 17.607 1.00 96.94 282 ILE A N 1
ATOM 2154 C CA . ILE A 1 282 ? -3.553 -0.264 18.860 1.00 96.94 282 ILE A CA 1
ATOM 2155 C C . ILE A 1 282 ? -2.366 -1.095 19.367 1.00 96.94 282 ILE A C 1
ATOM 2157 O O . ILE A 1 282 ? -2.108 -2.205 18.898 1.00 96.94 282 ILE A O 1
ATOM 2161 N N . GLU A 1 283 ? -1.656 -0.561 20.360 1.00 95.56 283 GLU A N 1
ATOM 2162 C CA . GLU A 1 283 ? -0.444 -1.178 20.923 1.00 95.56 283 GLU A CA 1
ATOM 2163 C C . GLU A 1 283 ? -0.590 -1.626 22.385 1.00 95.56 283 GLU A C 1
ATOM 2165 O O . GLU A 1 283 ? 0.244 -2.376 22.889 1.00 95.56 283 GLU A O 1
ATOM 2170 N N . SER A 1 284 ? -1.668 -1.224 23.064 1.00 96.00 284 SER A N 1
ATOM 2171 C CA . SER A 1 284 ? -1.922 -1.537 24.475 1.00 96.00 284 SER A CA 1
ATOM 2172 C C . SER A 1 284 ? -3.372 -1.968 24.723 1.00 96.00 284 SER A C 1
ATOM 2174 O O . SER A 1 284 ? -4.283 -1.678 23.936 1.00 96.00 284 SER A O 1
ATOM 2176 N N . ALA A 1 285 ? -3.607 -2.661 25.841 1.00 96.75 285 ALA A N 1
ATOM 2177 C CA . ALA A 1 285 ? -4.953 -3.062 26.253 1.00 96.75 285 ALA A CA 1
ATOM 2178 C C . ALA A 1 285 ? -5.838 -1.842 26.574 1.00 96.75 285 ALA A C 1
ATOM 2180 O O . ALA A 1 285 ? -7.057 -1.876 26.379 1.00 96.75 285 ALA A O 1
ATOM 2181 N N . GLU A 1 286 ? -5.221 -0.754 27.026 1.00 95.25 286 GLU A N 1
ATOM 2182 C CA . GLU A 1 286 ? -5.844 0.535 27.297 1.00 95.25 286 GLU A CA 1
ATOM 2183 C C . GLU A 1 286 ? -6.343 1.183 25.998 1.00 95.25 286 GLU A C 1
ATOM 2185 O O . GLU A 1 286 ? -7.516 1.563 25.929 1.00 95.25 286 GLU A O 1
ATOM 2190 N N . ASN A 1 287 ? -5.512 1.211 24.942 1.00 94.94 287 ASN A N 1
ATOM 2191 C CA . ASN A 1 287 ? -5.896 1.715 23.617 1.00 94.94 287 ASN A CA 1
ATOM 2192 C C . ASN A 1 287 ? -7.114 0.945 23.087 1.00 94.94 287 ASN A C 1
ATOM 2194 O O . ASN A 1 287 ? -8.103 1.546 22.662 1.00 94.94 287 ASN A O 1
ATOM 2198 N N . LEU A 1 288 ? -7.073 -0.391 23.174 1.00 96.81 288 LEU A N 1
ATOM 2199 C CA . LEU A 1 288 ? -8.167 -1.258 22.732 1.00 96.81 288 LEU A CA 1
ATOM 2200 C C . LEU A 1 288 ? -9.459 -1.017 23.526 1.00 96.81 288 LEU A C 1
ATOM 2202 O O . LEU A 1 288 ? -10.549 -0.992 22.953 1.00 96.81 288 LEU A O 1
ATOM 2206 N N . THR A 1 289 ? -9.354 -0.849 24.845 1.00 96.19 289 THR A N 1
ATOM 2207 C CA . THR A 1 289 ? -10.516 -0.618 25.714 1.00 96.19 289 THR A CA 1
ATOM 2208 C C . THR A 1 289 ? -11.196 0.704 25.381 1.00 96.19 289 THR A C 1
ATOM 2210 O O . THR A 1 289 ? -12.413 0.732 25.195 1.00 96.19 289 THR A O 1
ATOM 2213 N N . MET A 1 290 ? -10.420 1.781 25.239 1.00 94.25 290 MET A N 1
ATOM 2214 C CA . MET A 1 290 ? -10.939 3.083 24.825 1.00 94.25 290 MET A CA 1
ATOM 2215 C C . MET A 1 290 ? -11.591 3.005 23.439 1.00 94.25 290 MET A C 1
ATOM 2217 O O . MET A 1 290 ? -12.722 3.456 23.265 1.00 94.25 290 MET A O 1
ATOM 2221 N N . ALA A 1 291 ? -10.916 2.405 22.456 1.00 95.75 291 ALA A N 1
ATOM 2222 C CA . ALA A 1 291 ? -11.445 2.297 21.101 1.00 95.75 291 ALA A CA 1
ATOM 2223 C C . ALA A 1 291 ? -12.776 1.518 21.053 1.00 95.75 291 ALA A C 1
ATOM 2225 O O . ALA A 1 291 ? -13.720 1.928 20.379 1.00 95.75 291 ALA A O 1
ATOM 2226 N N . ARG A 1 292 ? -12.909 0.441 21.838 1.00 96.25 292 ARG A N 1
ATOM 2227 C CA . ARG A 1 292 ? -14.183 -0.283 21.987 1.00 96.25 292 ARG A CA 1
ATOM 2228 C C . ARG A 1 292 ? -15.287 0.582 22.587 1.00 96.25 292 ARG A C 1
ATOM 2230 O O . ARG A 1 292 ? -16.418 0.517 22.119 1.00 96.25 292 ARG A O 1
ATOM 2237 N N . GLN A 1 293 ? -14.974 1.385 23.603 1.00 94.81 293 GLN A N 1
ATOM 2238 C CA . GLN A 1 293 ? -15.946 2.288 24.231 1.00 94.81 293 GLN A CA 1
ATOM 2239 C C . GLN A 1 293 ? -16.432 3.379 23.271 1.00 94.81 293 GLN A C 1
ATOM 2241 O O . GLN A 1 293 ? -17.599 3.755 23.325 1.00 94.81 293 GLN A O 1
ATOM 2246 N N . LEU A 1 294 ? -15.559 3.850 22.377 1.00 93.88 294 LEU A N 1
ATOM 2247 C CA . LEU A 1 294 ? -15.911 4.805 21.324 1.00 93.88 294 LEU A CA 1
ATOM 2248 C C . LEU A 1 294 ? -16.700 4.171 20.169 1.00 93.88 294 LEU A C 1
ATOM 2250 O O . LEU A 1 294 ? -17.248 4.896 19.347 1.00 93.88 294 LEU A O 1
ATOM 2254 N N . GLY A 1 295 ? -16.793 2.839 20.120 1.00 95.50 295 GLY A N 1
ATOM 2255 C CA . GLY A 1 295 ? -17.603 2.116 19.146 1.00 95.50 295 GLY A CA 1
ATOM 2256 C C . GLY A 1 295 ? -16.861 1.678 17.883 1.00 95.50 295 GLY A C 1
ATOM 2257 O O . GLY A 1 295 ? -17.525 1.342 16.908 1.00 95.50 295 GLY A O 1
ATOM 2258 N N . PHE A 1 296 ? -15.525 1.643 17.866 1.00 97.25 296 PHE A N 1
ATOM 2259 C CA . PHE A 1 296 ? -14.776 1.085 16.729 1.00 97.25 296 PHE A CA 1
ATOM 2260 C C . PHE A 1 296 ? -15.092 -0.410 16.500 1.00 97.25 296 PHE A C 1
ATOM 2262 O O . PHE A 1 296 ? -15.302 -1.153 17.461 1.00 97.25 296 PHE A O 1
ATOM 2269 N N . ASP A 1 297 ? -15.156 -0.848 15.234 1.00 97.12 297 ASP A N 1
ATOM 2270 C CA . ASP A 1 297 ? -15.467 -2.237 14.841 1.00 97.12 297 ASP A CA 1
ATOM 2271 C C . ASP A 1 297 ? -14.217 -3.108 14.760 1.00 97.12 297 ASP A C 1
ATOM 2273 O O . ASP A 1 297 ? -14.203 -4.244 15.239 1.00 97.12 297 ASP A O 1
ATOM 2277 N N . LEU A 1 298 ? -13.184 -2.576 14.105 1.00 96.62 298 LEU A N 1
ATOM 2278 C CA . LEU A 1 298 ? -11.948 -3.277 13.788 1.00 96.62 298 LEU A CA 1
ATOM 2279 C C . LEU A 1 298 ? -10.752 -2.500 14.336 1.00 96.62 298 LEU A C 1
ATOM 2281 O O . LEU A 1 298 ? -10.777 -1.274 14.457 1.00 96.62 298 LEU A O 1
ATOM 2285 N N . PHE A 1 299 ? -9.702 -3.242 14.668 1.00 96.62 299 PHE A N 1
ATOM 2286 C CA . PHE A 1 299 ? -8.536 -2.737 15.377 1.00 96.62 299 PHE A CA 1
ATOM 2287 C C . PHE A 1 299 ? -7.278 -3.276 14.705 1.00 96.62 299 PHE A C 1
ATOM 2289 O O . PHE A 1 299 ? -7.158 -4.487 14.514 1.00 96.62 299 PHE A O 1
ATOM 2296 N N . GLN A 1 300 ? -6.336 -2.393 14.392 1.00 95.50 300 GLN A N 1
ATOM 2297 C CA . GLN A 1 300 ? -5.042 -2.748 13.820 1.00 95.50 300 GLN A CA 1
ATOM 2298 C C . GLN A 1 300 ? -3.920 -2.177 14.686 1.00 95.50 300 GLN A C 1
ATOM 2300 O O . GLN A 1 300 ? -3.986 -1.036 15.141 1.00 95.50 300 GLN A O 1
ATOM 2305 N N . GLY A 1 301 ? -2.881 -2.973 14.936 1.00 94.94 301 GLY A N 1
ATOM 2306 C CA . GLY A 1 301 ? -1.704 -2.525 15.676 1.00 94.94 301 GLY A CA 1
ATOM 2307 C C . GLY A 1 301 ? -0.916 -3.662 16.317 1.00 94.94 301 GLY A C 1
ATOM 2308 O O . GLY A 1 301 ? -1.315 -4.831 16.283 1.00 94.94 301 GLY A O 1
ATOM 2309 N N . TRP A 1 302 ? 0.222 -3.310 16.915 1.00 95.06 302 TRP A N 1
ATOM 2310 C CA . TRP A 1 302 ? 1.194 -4.275 17.436 1.00 95.06 302 TRP A CA 1
ATOM 2311 C C . TRP A 1 302 ? 0.701 -5.098 18.624 1.00 95.06 302 TRP A C 1
ATOM 2313 O O . TRP A 1 302 ? 1.308 -6.126 18.922 1.00 95.06 302 TRP A O 1
ATOM 2323 N N . LEU A 1 303 ? -0.408 -4.706 19.261 1.00 96.06 303 LEU A N 1
ATOM 2324 C CA . LEU A 1 303 ? -1.076 -5.542 20.259 1.00 96.06 303 LEU A CA 1
ATOM 2325 C C . LEU A 1 303 ? -1.501 -6.900 19.671 1.00 96.06 303 LEU A C 1
ATOM 2327 O O . LEU A 1 303 ? -1.508 -7.902 20.384 1.00 96.06 303 LEU A O 1
ATOM 2331 N N . PHE A 1 304 ? -1.858 -6.933 18.383 1.00 95.12 304 PHE A N 1
ATOM 2332 C CA . PHE A 1 304 ? -2.334 -8.134 17.691 1.00 95.12 304 PHE A CA 1
ATOM 2333 C C . PHE A 1 304 ? -1.230 -8.832 16.898 1.00 95.12 304 PHE A C 1
ATOM 2335 O O . PHE A 1 304 ? -1.189 -10.059 16.836 1.00 95.12 304 PHE A O 1
ATOM 2342 N N . GLY A 1 305 ? -0.333 -8.056 16.296 1.00 91.94 305 GLY A N 1
ATOM 2343 C CA . GLY A 1 305 ? 0.774 -8.575 15.509 1.00 91.94 305 GLY A CA 1
ATOM 2344 C C . GLY A 1 305 ? 1.582 -7.452 14.878 1.00 91.94 305 GLY A C 1
ATOM 2345 O O . GLY A 1 305 ? 1.049 -6.401 14.524 1.00 91.94 305 GLY A O 1
ATOM 2346 N N . LYS A 1 306 ? 2.889 -7.671 14.748 1.00 88.19 306 LYS A N 1
ATOM 2347 C CA . LYS A 1 306 ? 3.759 -6.779 13.977 1.00 88.19 306 LYS A CA 1
ATOM 2348 C C . LYS A 1 306 ? 3.667 -7.115 12.484 1.00 88.19 306 LYS A C 1
ATOM 2350 O O . LYS A 1 306 ? 3.331 -8.256 12.162 1.00 88.19 306 LYS A O 1
ATOM 2355 N N . PRO A 1 307 ? 3.994 -6.166 11.588 1.00 81.88 307 PRO A N 1
ATOM 2356 C CA . PRO A 1 307 ? 4.155 -6.459 10.169 1.00 81.88 307 PRO A CA 1
ATOM 2357 C C . PRO A 1 307 ? 5.103 -7.644 9.947 1.00 81.88 307 PRO A C 1
ATOM 2359 O O . PRO A 1 307 ? 6.139 -7.753 10.607 1.00 81.88 307 PRO A O 1
ATOM 2362 N N . VAL A 1 308 ? 4.734 -8.524 9.021 1.00 81.44 308 VAL A N 1
ATOM 2363 C CA . VAL A 1 308 ? 5.519 -9.695 8.614 1.00 81.44 308 VAL A CA 1
ATOM 2364 C C . VAL A 1 308 ? 5.692 -9.682 7.100 1.00 81.44 308 VAL A C 1
ATOM 2366 O O . VAL A 1 308 ? 4.882 -9.089 6.390 1.00 81.44 308 VAL A O 1
ATOM 2369 N N . HIS A 1 309 ? 6.744 -10.330 6.605 1.00 72.56 309 HIS A N 1
ATOM 2370 C CA . HIS A 1 309 ? 6.901 -10.553 5.169 1.00 72.56 309 HIS A CA 1
ATOM 2371 C C . HIS A 1 309 ? 5.811 -11.511 4.674 1.00 72.56 309 HIS A C 1
ATOM 2373 O O . HIS A 1 309 ? 5.566 -12.538 5.314 1.00 72.56 309 HIS A O 1
ATOM 2379 N N . LEU A 1 310 ? 5.162 -11.140 3.568 1.00 59.97 310 LEU A N 1
ATOM 2380 C CA . LEU A 1 310 ? 4.235 -11.990 2.820 1.00 59.97 310 LEU A CA 1
ATOM 2381 C C . LEU A 1 310 ? 4.995 -12.895 1.847 1.00 59.97 310 LEU A C 1
ATOM 2383 O O . LEU A 1 310 ? 6.042 -12.442 1.330 1.00 59.97 310 LEU A O 1
#

Secondary structure (DSSP, 8-state):
-----EEEGGGGTTHHHHHHHTT--HHHHHHHTT--GGGGT-TT-EEEHHHHHHHHHHHHHHHT-TTHHHHHHHHHGGGGGHHHHHHHHT-SSHHHHHHHHHHHGGGTBTTEEEEEEEETTEEEEEEEE-SS-PPPHHHHHHHHHHHHHHHHHHSTT--EEEEE-HHHHT-HHHHHHHHHHHHTTTTTTTEEEEE---S---HHHHHHHHHHHHHTT-EEEE-STTSS--HHHHHH-TTEEEEEE-HHHHHHHHH-HHHHHHHHHHHHHHHHTT-EEEE----SHHHHHHHHHHT-SEE-STTT------

InterPro domains:
  IPR001633 EAL domain [PF00563] (135-307)
  IPR001633 EAL domain [PS50883] (67-310)
  IPR001633 EAL domain [SM00052] (28-310)
  IPR001633 EAL domain [cd01948] (131-308)
  IPR032687 HTH-type transcriptional regulator AraC-type, N-terminal [PF12625] (23-131)
  IPR035919 EAL domain superfamily [G3DSA:3.20.20.450] (130-309)
  IPR035919 EAL domain superfamily [SSF141868] (134-308)

pLDDT: mean 84.32, std 11.51, range [31.61, 97.25]